Protein AF-A0A336NA82-F1 (afdb_monomer_lite)

Structure (mmCIF, N/CA/C/O backbone):
data_AF-A0A336NA82-F1
#
_entry.id   AF-A0A336NA82-F1
#
loop_
_atom_site.group_PDB
_atom_site.id
_atom_site.type_symbol
_atom_site.label_atom_id
_atom_site.label_alt_id
_atom_site.label_comp_id
_atom_site.label_asym_id
_atom_site.label_entity_id
_atom_site.label_seq_id
_atom_site.pdbx_PDB_ins_code
_atom_site.Cartn_x
_atom_site.Cartn_y
_atom_site.Cartn_z
_atom_site.occupancy
_atom_site.B_iso_or_equiv
_atom_site.auth_seq_id
_atom_site.auth_comp_id
_atom_site.auth_asym_id
_atom_site.auth_atom_id
_atom_site.pdbx_PDB_model_num
ATOM 1 N N . MET A 1 1 ? -11.420 -7.296 -3.184 1.00 82.50 1 MET A N 1
ATOM 2 C CA . MET A 1 1 ? -12.778 -6.732 -3.085 1.00 82.50 1 MET A CA 1
ATOM 3 C C . MET A 1 1 ? -12.845 -5.513 -3.981 1.00 82.50 1 MET A C 1
ATOM 5 O O . MET A 1 1 ? -12.009 -4.630 -3.835 1.00 82.50 1 MET A O 1
ATOM 9 N N . VAL A 1 2 ? -13.808 -5.489 -4.899 1.00 85.75 2 VAL A N 1
ATOM 10 C CA . VAL A 1 2 ? -14.097 -4.330 -5.752 1.00 85.75 2 VAL A CA 1
ATOM 11 C C . VAL A 1 2 ? -15.494 -3.843 -5.388 1.00 85.75 2 VAL A C 1
ATOM 13 O O . VAL A 1 2 ? -16.420 -4.653 -5.337 1.00 85.75 2 VAL A O 1
ATOM 16 N N . ARG A 1 3 ? -15.638 -2.558 -5.065 1.00 83.25 3 ARG A N 1
ATOM 17 C CA . ARG A 1 3 ? -16.919 -1.939 -4.701 1.00 83.25 3 ARG A CA 1
ATOM 18 C C . ARG A 1 3 ? -16.971 -0.521 -5.236 1.00 83.25 3 ARG A C 1
ATOM 20 O O . ARG A 1 3 ? -16.084 0.257 -4.930 1.00 83.25 3 ARG A O 1
ATOM 27 N N . ASP A 1 4 ? -18.022 -0.174 -5.965 1.00 76.12 4 ASP A N 1
ATOM 28 C CA . ASP A 1 4 ? -18.189 1.194 -6.468 1.00 76.12 4 ASP A CA 1
ATOM 29 C C . ASP A 1 4 ? -18.331 2.207 -5.317 1.00 76.12 4 ASP A C 1
ATOM 31 O O . ASP A 1 4 ? -17.751 3.288 -5.346 1.00 76.12 4 ASP A O 1
ATOM 35 N N . GLU A 1 5 ? -18.989 1.788 -4.228 1.00 85.88 5 GLU A N 1
ATOM 36 C CA . GLU A 1 5 ? -19.152 2.586 -3.018 1.00 85.88 5 GLU A CA 1
ATOM 37 C C . GLU A 1 5 ? -18.631 1.860 -1.760 1.00 85.88 5 GLU A C 1
ATOM 39 O O . GLU A 1 5 ? -19.192 0.858 -1.296 1.00 85.88 5 GLU A O 1
ATOM 44 N N . LEU A 1 6 ? -17.552 2.396 -1.179 1.00 90.50 6 LEU A N 1
ATOM 45 C CA . LEU A 1 6 ? -16.927 1.916 0.060 1.00 90.50 6 LEU A CA 1
ATOM 46 C C . LEU A 1 6 ? -17.549 2.501 1.335 1.00 90.50 6 LEU A C 1
ATOM 48 O O . LEU A 1 6 ? -17.255 2.006 2.422 1.00 90.50 6 LEU A O 1
ATOM 52 N N . SER A 1 7 ? -18.418 3.510 1.233 1.00 86.06 7 SER A N 1
ATOM 53 C CA . SER A 1 7 ? -19.026 4.179 2.396 1.00 86.06 7 SER A CA 1
ATOM 54 C C . SER A 1 7 ? -19.762 3.185 3.307 1.00 86.06 7 SER A C 1
ATOM 56 O O . SER A 1 7 ? -19.484 3.118 4.502 1.00 86.06 7 SER A O 1
ATOM 58 N N . GLY A 1 8 ? -20.623 2.336 2.735 1.00 86.25 8 GLY A N 1
ATOM 59 C CA . GLY A 1 8 ? -21.357 1.310 3.477 1.00 86.25 8 GLY A CA 1
ATOM 60 C C . GLY A 1 8 ? -20.459 0.204 4.035 1.00 86.25 8 GLY A C 1
ATOM 61 O O . GLY A 1 8 ? -20.746 -0.352 5.092 1.00 86.25 8 GLY A O 1
ATOM 62 N N . PHE A 1 9 ? -19.347 -0.096 3.358 1.00 89.69 9 PHE A N 1
ATOM 63 C CA . PHE A 1 9 ? -18.353 -1.039 3.868 1.00 89.69 9 PHE A CA 1
ATOM 64 C C . PHE A 1 9 ? -17.680 -0.496 5.134 1.00 89.69 9 PHE A C 1
ATOM 66 O O . PHE A 1 9 ? -17.673 -1.181 6.155 1.00 89.69 9 PHE A O 1
ATOM 73 N N . LEU A 1 10 ? -17.184 0.745 5.092 1.00 88.94 10 LEU A N 1
ATOM 74 C CA . LEU A 1 10 ? -16.573 1.388 6.255 1.00 88.94 10 LEU A CA 1
ATOM 75 C C . LEU A 1 10 ? -17.585 1.552 7.391 1.00 88.94 10 LEU A C 1
ATOM 77 O O . LEU A 1 10 ? -17.288 1.163 8.512 1.00 88.94 10 LEU A O 1
ATOM 81 N N . ALA A 1 11 ? -18.800 2.024 7.095 1.00 85.25 11 ALA A N 1
ATOM 82 C CA . ALA A 1 11 ? -19.852 2.197 8.095 1.00 85.25 11 ALA A CA 1
ATOM 83 C C . ALA A 1 11 ? -20.218 0.886 8.811 1.00 85.25 11 ALA A C 1
ATOM 85 O O . ALA A 1 11 ? -20.447 0.889 10.018 1.00 85.25 11 ALA A O 1
ATOM 86 N N . ASN A 1 12 ? -20.232 -0.251 8.104 1.00 88.12 12 ASN A N 1
ATOM 87 C CA . ASN A 1 12 ? -20.462 -1.546 8.745 1.00 88.12 12 ASN A CA 1
ATOM 88 C C . ASN A 1 12 ? -19.342 -1.909 9.727 1.00 88.12 12 ASN A C 1
ATOM 90 O O . ASN A 1 12 ? -19.642 -2.375 10.823 1.00 88.12 12 ASN A O 1
ATOM 94 N N . LEU A 1 13 ? -18.079 -1.636 9.386 1.00 89.31 13 LEU A N 1
ATOM 95 C CA . LEU A 1 13 ? -16.935 -1.888 10.271 1.00 89.31 13 LEU A CA 1
ATOM 96 C C . LEU A 1 13 ? -16.899 -0.991 11.518 1.00 89.31 13 LEU A C 1
ATOM 98 O O . LEU A 1 13 ? -16.102 -1.250 12.419 1.00 89.31 13 LEU A O 1
ATOM 102 N N . GLU A 1 14 ? -17.728 0.051 11.589 1.00 83.44 14 GLU A N 1
ATOM 103 C CA . GLU A 1 14 ? -17.877 0.891 12.785 1.00 83.44 14 GLU A CA 1
ATOM 104 C C . GLU A 1 14 ? -18.861 0.291 13.805 1.00 83.44 14 GLU A C 1
ATOM 106 O O . GLU A 1 14 ? -18.863 0.694 14.970 1.00 83.44 14 GLU A O 1
ATOM 111 N N . ARG A 1 15 ? -19.703 -0.674 13.405 1.00 85.50 15 ARG A N 1
ATOM 112 C CA . ARG A 1 15 ? -20.707 -1.266 14.303 1.00 85.50 15 ARG A CA 1
ATOM 113 C C . ARG A 1 15 ? -20.059 -2.292 15.247 1.00 85.50 15 ARG A C 1
ATOM 115 O O . ARG A 1 15 ? -19.045 -2.920 14.929 1.00 85.50 15 ARG A O 1
ATOM 122 N N . ARG A 1 16 ? -20.642 -2.477 16.436 1.00 84.56 16 ARG A N 1
ATOM 123 C CA . ARG A 1 16 ? -20.072 -3.321 17.511 1.00 84.56 16 ARG A CA 1
ATOM 124 C C . ARG A 1 16 ? -20.052 -4.808 17.154 1.00 84.56 16 ARG A C 1
ATOM 126 O O . ARG A 1 16 ? -19.152 -5.532 17.559 1.00 84.56 16 ARG A O 1
ATOM 133 N N . GLU A 1 17 ? -21.014 -5.259 16.370 1.00 88.56 17 GLU A N 1
ATOM 134 C CA . GLU A 1 17 ? -21.135 -6.635 15.895 1.00 88.56 17 GLU A CA 1
ATOM 135 C C . GLU A 1 17 ? -20.079 -7.017 14.841 1.00 88.56 17 GLU A C 1
ATOM 137 O O . GLU A 1 17 ? -19.814 -8.200 14.658 1.00 88.56 17 GLU A O 1
ATOM 142 N N . TYR A 1 18 ? -19.428 -6.041 14.193 1.00 88.69 18 TYR A N 1
ATOM 143 C CA . TYR A 1 18 ? -18.408 -6.272 13.159 1.00 88.69 18 TYR A CA 1
ATOM 144 C C . TYR A 1 18 ? -16.970 -6.043 13.660 1.00 88.69 18 TYR A C 1
ATOM 146 O O . TYR A 1 18 ? -16.042 -5.929 12.860 1.00 88.69 18 TYR A O 1
ATOM 154 N N . GLN A 1 19 ? -16.739 -6.001 14.978 1.00 86.69 19 GLN A N 1
ATOM 155 C CA . GLN A 1 19 ? -15.393 -5.797 15.541 1.00 86.69 19 GLN A CA 1
ATOM 156 C C . GLN A 1 19 ? -14.422 -6.939 15.194 1.00 86.69 19 GLN A C 1
ATOM 158 O O . GLN A 1 19 ? -13.236 -6.699 14.954 1.00 86.69 19 GLN A O 1
ATOM 163 N N . THR A 1 20 ? -14.920 -8.175 15.082 1.00 87.62 20 THR A N 1
ATOM 164 C CA . THR A 1 20 ? -14.129 -9.322 14.605 1.00 87.62 20 THR A CA 1
ATOM 165 C C . THR A 1 20 ? -13.664 -9.107 13.165 1.00 87.62 20 THR A C 1
ATOM 167 O O . THR A 1 20 ? -12.476 -9.251 12.868 1.00 87.62 20 THR A O 1
ATOM 170 N N . ASP A 1 21 ? -14.574 -8.676 12.289 1.00 89.75 21 ASP A N 1
ATOM 171 C CA . ASP A 1 21 ? -14.263 -8.380 10.891 1.00 89.75 21 ASP A CA 1
ATOM 172 C C . ASP A 1 21 ? -13.273 -7.212 10.799 1.00 89.75 21 ASP A C 1
ATOM 174 O O . ASP A 1 21 ? -12.267 -7.296 10.097 1.00 89.75 21 ASP A O 1
ATOM 178 N N . ARG A 1 22 ? -13.468 -6.152 11.589 1.00 90.00 22 ARG A N 1
ATOM 179 C CA . ARG A 1 22 ? -12.531 -5.025 11.689 1.00 90.00 22 ARG A CA 1
ATOM 180 C C . ARG A 1 22 ? -11.114 -5.478 12.061 1.00 90.00 22 ARG A C 1
ATOM 182 O O . ARG A 1 22 ? -10.149 -5.089 11.399 1.00 90.00 22 ARG A O 1
ATOM 189 N N . SER A 1 23 ? -10.984 -6.359 13.054 1.00 89.38 23 SER A N 1
ATOM 190 C CA . SER A 1 23 ? -9.706 -6.969 13.449 1.00 89.38 23 SER A CA 1
ATOM 191 C C . SER A 1 23 ? -9.050 -7.767 12.310 1.00 89.38 23 SER A C 1
ATOM 193 O O . SER A 1 23 ? -7.828 -7.696 12.114 1.00 89.38 23 SER A O 1
ATOM 195 N N . PHE A 1 24 ? -9.850 -8.465 11.493 1.00 91.50 24 PHE A N 1
ATOM 196 C CA . PHE A 1 24 ? -9.360 -9.133 10.285 1.00 91.50 24 PHE A CA 1
ATOM 197 C C . PHE A 1 24 ? -8.744 -8.134 9.298 1.00 91.50 24 PHE A C 1
ATOM 199 O O . PHE A 1 24 ? -7.599 -8.323 8.882 1.00 91.50 24 PHE A O 1
ATOM 206 N N . TYR A 1 25 ? -9.437 -7.036 8.977 1.00 91.75 25 TYR A N 1
ATOM 207 C CA . TYR A 1 25 ? -8.926 -6.009 8.057 1.00 91.75 25 TYR A CA 1
ATOM 208 C C . TYR A 1 25 ? -7.634 -5.348 8.569 1.00 91.75 25 TYR A C 1
ATOM 210 O O . TYR A 1 25 ? -6.680 -5.165 7.805 1.00 91.75 25 TYR A O 1
ATOM 218 N N . LEU A 1 26 ? -7.547 -5.059 9.873 1.00 89.75 26 LEU A N 1
ATOM 219 C CA . LEU A 1 26 ? -6.323 -4.540 10.498 1.00 89.75 26 LEU A CA 1
ATOM 220 C C . LEU A 1 26 ? -5.147 -5.518 10.388 1.00 89.75 26 LEU A C 1
ATOM 222 O O . LEU A 1 26 ? -4.004 -5.093 10.173 1.00 89.75 26 LEU A O 1
ATOM 226 N N . THR A 1 27 ? -5.420 -6.816 10.546 1.00 89.94 27 THR A N 1
ATOM 227 C CA . THR A 1 27 ? -4.422 -7.885 10.428 1.00 89.94 27 THR A CA 1
ATOM 228 C C . THR A 1 27 ? -3.961 -8.044 8.983 1.00 89.94 27 THR A C 1
ATOM 230 O O . THR A 1 27 ? -2.752 -8.097 8.732 1.00 89.94 27 THR A O 1
ATOM 233 N N . ALA A 1 28 ? -4.904 -8.031 8.039 1.00 91.44 28 ALA A N 1
ATOM 234 C CA . ALA A 1 28 ? -4.654 -8.263 6.623 1.00 91.44 28 ALA A CA 1
ATOM 235 C C . ALA A 1 28 ? -3.739 -7.206 5.981 1.00 91.44 28 ALA A C 1
ATOM 237 O O . ALA A 1 28 ? -2.961 -7.529 5.087 1.00 91.44 28 ALA A O 1
ATOM 238 N N . PHE A 1 29 ? -3.738 -5.965 6.483 1.00 87.88 29 PHE A N 1
ATOM 239 C CA . PHE A 1 29 ? -2.806 -4.921 6.029 1.00 87.88 29 PHE A CA 1
ATOM 240 C C . PHE A 1 29 ? -1.322 -5.316 6.181 1.00 87.88 29 PHE A C 1
ATOM 242 O O . PHE A 1 29 ? -0.450 -4.897 5.411 1.00 87.88 29 PHE A O 1
ATOM 249 N N . ASN A 1 30 ? -0.993 -6.135 7.186 1.00 82.06 30 ASN A N 1
ATOM 250 C CA . ASN A 1 30 ? 0.389 -6.560 7.392 1.00 82.06 30 ASN A CA 1
ATOM 251 C C . ASN A 1 30 ? 0.839 -7.584 6.345 1.00 82.06 30 ASN A C 1
ATOM 253 O O . ASN A 1 30 ? 2.020 -7.595 5.998 1.00 82.06 30 ASN A O 1
ATOM 257 N N . GLY A 1 31 ? -0.084 -8.404 5.838 1.00 80.88 31 GLY A N 1
ATOM 258 C CA . GLY A 1 31 ? 0.155 -9.371 4.767 1.00 80.88 31 GLY A CA 1
ATOM 259 C C . GLY A 1 31 ? 0.977 -10.608 5.141 1.00 80.88 31 GLY A C 1
ATOM 260 O O . GLY A 1 31 ? 1.226 -11.447 4.285 1.00 80.88 31 GLY A O 1
ATOM 261 N N . LYS A 1 32 ? 1.421 -10.723 6.400 1.00 78.88 32 LYS A N 1
ATOM 262 C CA . LYS A 1 32 ? 2.284 -11.816 6.898 1.00 78.88 32 LYS A CA 1
ATOM 263 C C . LYS A 1 32 ? 1.729 -12.528 8.131 1.00 78.88 32 LYS A C 1
ATOM 265 O O . LYS A 1 32 ? 2.356 -13.441 8.653 1.00 78.88 32 LYS A O 1
ATOM 270 N N . LYS A 1 33 ? 0.617 -12.032 8.675 1.00 83.06 33 LYS A N 1
ATOM 271 C CA . LYS A 1 33 ? 0.019 -12.585 9.888 1.00 83.06 33 LYS A CA 1
ATOM 272 C C . LYS A 1 33 ? -1.035 -13.602 9.493 1.00 83.06 33 LYS A C 1
ATOM 274 O O . LYS A 1 33 ? -1.817 -13.354 8.570 1.00 83.06 33 LYS A O 1
ATOM 279 N N . SER A 1 34 ? -1.054 -14.708 10.219 1.00 86.31 34 SER A N 1
ATOM 280 C CA . SER A 1 34 ? -2.164 -15.634 10.151 1.00 86.31 34 SER A CA 1
ATOM 281 C C . SER A 1 34 ? -3.405 -15.023 10.795 1.00 86.31 34 SER A C 1
ATOM 283 O O . SER A 1 34 ? -3.324 -14.096 11.606 1.00 86.31 34 SER A O 1
ATOM 285 N N . TYR A 1 35 ? -4.565 -15.532 10.404 1.00 87.88 35 TYR A N 1
ATOM 286 C CA . TYR A 1 35 ? -5.835 -15.171 11.005 1.00 87.88 35 TYR A CA 1
ATOM 287 C C . TYR A 1 35 ? -6.713 -16.413 11.112 1.00 87.88 35 TYR A C 1
ATOM 289 O O . TYR A 1 35 ? -6.854 -17.163 10.144 1.00 87.88 35 TYR A O 1
ATOM 297 N N . THR A 1 36 ? -7.307 -16.615 12.282 1.00 87.12 36 THR A N 1
ATOM 298 C CA . THR A 1 36 ? -8.199 -17.742 12.553 1.00 87.12 36 THR A CA 1
ATOM 299 C C . THR A 1 36 ? -9.605 -17.209 12.759 1.00 87.12 36 THR A C 1
ATOM 301 O O . THR A 1 36 ? -9.825 -16.360 13.619 1.00 87.12 36 THR A O 1
ATOM 304 N N . TYR A 1 37 ? -10.549 -17.700 11.965 1.00 84.12 37 TYR A N 1
ATOM 305 C CA . TYR A 1 37 ? -11.959 -17.354 12.073 1.00 84.12 37 TYR A CA 1
ATOM 306 C C . TYR A 1 37 ? -12.710 -18.567 12.611 1.00 84.12 37 TYR A C 1
ATOM 308 O O . TYR A 1 37 ? -12.818 -19.574 11.911 1.00 84.12 37 TYR A O 1
ATOM 316 N N . ASP A 1 38 ? -13.232 -18.483 13.831 1.00 80.12 38 ASP A N 1
ATOM 317 C CA . ASP A 1 38 ? -14.036 -19.558 14.405 1.00 80.12 38 ASP A CA 1
ATOM 318 C C . ASP A 1 38 ? -15.528 -19.286 14.188 1.00 80.12 38 ASP A C 1
ATOM 320 O O . ASP A 1 38 ? -16.022 -18.196 14.486 1.00 80.12 38 ASP A O 1
ATOM 324 N N . ARG A 1 39 ? -16.244 -20.246 13.594 1.00 77.38 39 ARG A N 1
ATOM 325 C CA . ARG A 1 39 ? -17.671 -20.110 13.270 1.00 77.38 39 ARG A CA 1
ATOM 326 C C . ARG A 1 39 ? -18.473 -21.145 14.030 1.00 77.38 39 ARG A C 1
ATOM 328 O O . ARG A 1 39 ? -18.332 -22.343 13.781 1.00 77.38 39 ARG A O 1
ATOM 335 N N . ILE A 1 40 ? -19.411 -20.673 14.850 1.00 71.94 40 ILE A N 1
ATOM 336 C CA . ILE A 1 40 ? -20.406 -21.528 15.505 1.00 71.94 40 ILE A CA 1
ATOM 337 C C . ILE A 1 40 ? -21.105 -22.380 14.428 1.00 71.94 40 ILE A C 1
ATOM 339 O O . ILE A 1 40 ? -21.719 -21.853 13.500 1.00 71.94 40 ILE A O 1
ATOM 343 N N . GLY A 1 41 ? -20.945 -23.703 14.514 1.00 75.31 41 GLY A N 1
ATOM 344 C CA . GLY A 1 41 ? -21.565 -24.682 13.613 1.00 75.31 41 GLY A CA 1
ATOM 345 C C . GLY A 1 41 ? -20.926 -24.857 12.226 1.00 75.31 41 GLY A C 1
ATOM 346 O O . GLY A 1 41 ? -21.369 -25.727 11.483 1.00 75.31 41 GLY A O 1
ATOM 347 N N . ARG A 1 42 ? -19.899 -24.077 11.848 1.00 75.31 42 ARG A N 1
ATOM 348 C CA . ARG A 1 42 ? -19.197 -24.217 10.546 1.00 75.31 42 ARG A CA 1
ATOM 349 C C . ARG A 1 42 ? -17.699 -24.507 10.673 1.00 75.31 42 ARG A C 1
ATOM 351 O O . ARG A 1 42 ? -17.015 -24.601 9.656 1.00 75.31 42 ARG A O 1
ATOM 358 N N . GLY A 1 43 ? -17.214 -24.668 11.902 1.00 84.19 43 GLY A N 1
ATOM 359 C CA . GLY A 1 43 ? -15.823 -24.978 12.20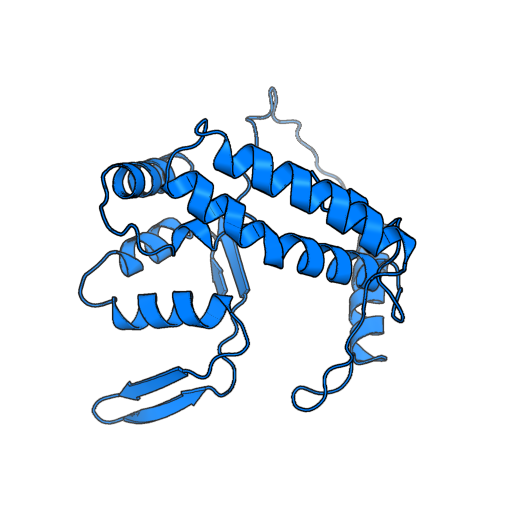4 1.00 84.19 43 GLY A CA 1
ATOM 360 C C . GLY A 1 43 ? -14.892 -23.773 12.078 1.00 84.19 43 GLY A C 1
ATOM 361 O O . GLY A 1 43 ? -15.317 -22.628 11.898 1.00 84.19 43 GLY A O 1
ATOM 362 N N . THR A 1 44 ? -13.599 -24.060 12.177 1.00 85.81 44 THR A N 1
ATOM 363 C CA . THR A 1 44 ? -12.536 -23.059 12.233 1.00 85.81 44 THR A CA 1
ATOM 364 C C . THR A 1 44 ? -11.854 -22.911 10.872 1.00 85.81 44 THR A C 1
ATOM 366 O O . THR A 1 44 ? -11.385 -23.885 10.287 1.00 85.81 44 THR A O 1
ATOM 369 N N . ILE A 1 45 ? -11.764 -21.680 10.364 1.00 87.44 45 ILE A N 1
ATOM 370 C CA . ILE A 1 45 ? -11.033 -21.343 9.137 1.00 87.44 45 ILE A CA 1
ATOM 371 C C . ILE A 1 45 ? -9.679 -20.759 9.529 1.00 87.44 45 ILE A C 1
ATOM 373 O O . ILE A 1 45 ? -9.616 -19.714 10.176 1.00 87.44 45 ILE A O 1
ATOM 377 N N . PHE A 1 46 ? -8.596 -21.404 9.099 1.00 88.75 46 PHE A N 1
ATOM 378 C CA . PHE A 1 46 ? -7.237 -20.901 9.279 1.00 88.75 46 PHE A CA 1
ATOM 379 C C . PHE A 1 46 ? -6.709 -20.280 7.985 1.00 88.75 46 PHE A C 1
ATOM 381 O O . PHE A 1 46 ? -6.642 -20.937 6.947 1.00 88.75 46 PHE A O 1
ATOM 388 N N . ILE A 1 47 ? -6.305 -19.014 8.058 1.00 87.94 47 ILE A N 1
ATOM 389 C CA . ILE A 1 47 ? -5.684 -18.276 6.961 1.00 87.94 47 ILE A CA 1
ATOM 390 C C . ILE A 1 47 ? -4.208 -18.083 7.323 1.00 87.94 47 ILE A C 1
ATOM 392 O O . ILE A 1 47 ? -3.923 -17.300 8.228 1.00 87.94 47 ILE A O 1
ATOM 396 N N . PRO A 1 48 ? -3.254 -18.743 6.640 1.00 84.88 48 PRO A N 1
ATOM 397 C CA . PRO A 1 48 ? -1.834 -18.636 6.983 1.00 84.88 48 PRO A CA 1
ATOM 398 C C . PRO A 1 48 ? -1.263 -17.226 6.790 1.00 84.88 48 PRO A C 1
ATOM 400 O O . PRO A 1 48 ? -0.468 -16.769 7.602 1.00 84.88 48 PRO A O 1
ATOM 403 N N . ASN A 1 49 ? -1.694 -16.530 5.731 1.00 86.19 49 ASN A N 1
ATOM 404 C CA . ASN A 1 49 ? -1.272 -15.168 5.404 1.00 86.19 49 ASN A CA 1
ATOM 405 C C . ASN A 1 49 ? -2.491 -14.342 4.986 1.00 86.19 49 ASN A C 1
ATOM 407 O O . ASN A 1 49 ? -2.932 -14.406 3.837 1.00 86.19 49 ASN A O 1
ATOM 411 N N . ALA A 1 50 ? -3.054 -13.572 5.917 1.00 88.00 50 ALA A N 1
ATOM 412 C CA . ALA A 1 50 ? -4.171 -12.690 5.611 1.00 88.00 50 ALA A CA 1
ATOM 413 C C . ALA A 1 50 ? -3.683 -11.536 4.723 1.00 88.00 50 ALA A C 1
ATOM 415 O O . ALA A 1 50 ? -2.907 -10.688 5.163 1.00 88.00 50 ALA A O 1
ATOM 416 N N . THR A 1 51 ? -4.131 -11.518 3.470 1.00 87.50 51 THR A N 1
ATOM 417 C CA . THR A 1 51 ? -3.865 -10.458 2.491 1.00 87.50 51 THR A CA 1
ATOM 418 C C . THR A 1 51 ? -5.161 -10.116 1.775 1.00 87.50 51 THR A C 1
ATOM 420 O O . THR A 1 51 ? -5.961 -10.994 1.457 1.00 87.50 51 THR A O 1
ATOM 423 N N . ILE A 1 52 ? -5.387 -8.827 1.541 1.00 90.31 52 ILE A N 1
ATOM 424 C CA . ILE A 1 52 ? -6.564 -8.338 0.827 1.00 90.31 52 ILE A CA 1
ATOM 425 C C . ILE A 1 52 ? -6.166 -7.179 -0.080 1.00 90.31 52 ILE A C 1
ATOM 427 O O . ILE A 1 52 ? -5.305 -6.374 0.266 1.00 90.31 52 ILE A O 1
ATOM 431 N N . SER A 1 53 ? -6.841 -7.078 -1.219 1.00 89.38 53 SER A N 1
ATOM 432 C CA . SER A 1 53 ? -6.847 -5.878 -2.054 1.00 89.38 53 SER A CA 1
ATOM 433 C C . SER A 1 53 ? -8.252 -5.281 -2.033 1.00 89.38 53 SER A C 1
ATOM 435 O O . SER A 1 53 ? -9.236 -6.019 -2.178 1.00 89.38 53 SER A O 1
ATOM 437 N N . ILE A 1 54 ? -8.355 -3.972 -1.805 1.00 90.62 54 ILE A N 1
ATOM 438 C CA . ILE A 1 54 ? -9.612 -3.217 -1.790 1.00 90.62 54 ILE A CA 1
ATOM 439 C C . ILE A 1 54 ? -9.491 -2.103 -2.823 1.00 90.62 54 ILE A C 1
ATOM 441 O O . ILE A 1 54 ? -8.567 -1.298 -2.750 1.00 90.62 54 ILE A O 1
ATOM 445 N N . ILE A 1 55 ? -10.431 -2.061 -3.763 1.00 91.69 55 ILE A N 1
ATOM 446 C CA . ILE A 1 55 ? -10.538 -1.002 -4.766 1.00 91.69 55 ILE A CA 1
ATOM 447 C C . ILE A 1 55 ? -11.981 -0.513 -4.759 1.00 91.69 55 ILE A C 1
ATOM 449 O O . ILE A 1 55 ? -12.912 -1.325 -4.804 1.00 91.69 55 ILE A O 1
ATOM 453 N N . GLY A 1 56 ? -12.166 0.801 -4.690 1.00 91.19 56 GLY A N 1
ATOM 454 C CA . GLY A 1 56 ? -13.494 1.383 -4.726 1.00 91.19 56 GLY A CA 1
ATOM 455 C C . GLY A 1 56 ? -13.533 2.890 -4.567 1.00 91.19 56 GLY A C 1
ATOM 456 O O . GLY A 1 56 ? -12.558 3.497 -4.126 1.00 91.19 56 GLY A O 1
ATOM 457 N N . GLY A 1 57 ? -14.672 3.475 -4.929 1.00 90.81 57 GLY A N 1
ATOM 458 C CA . GLY A 1 57 ? -14.954 4.889 -4.742 1.00 90.81 57 GLY A CA 1
ATOM 459 C C . GLY A 1 57 ? -15.551 5.174 -3.366 1.00 90.81 57 GLY A C 1
ATOM 460 O O . GLY A 1 57 ? -16.178 4.323 -2.729 1.00 90.81 57 GLY A O 1
ATOM 461 N N . ILE A 1 58 ? -15.367 6.400 -2.891 1.00 90.06 58 ILE A N 1
ATOM 462 C CA . ILE A 1 58 ? -16.097 6.931 -1.744 1.00 90.06 58 ILE A CA 1
ATOM 463 C C . ILE A 1 58 ? -16.404 8.398 -1.999 1.00 90.06 58 ILE A C 1
ATOM 465 O O . ILE A 1 58 ? -15.550 9.156 -2.450 1.00 90.06 58 ILE A O 1
ATOM 469 N N . GLN A 1 59 ? -17.642 8.799 -1.730 1.00 87.44 59 GLN A N 1
ATOM 470 C CA . GLN A 1 59 ? -18.024 10.197 -1.849 1.00 87.44 59 GLN A CA 1
ATOM 471 C C . GLN A 1 59 ? -17.372 11.015 -0.720 1.00 87.44 59 GLN A C 1
ATOM 473 O O . GLN A 1 59 ? -17.449 10.594 0.441 1.00 87.44 59 GLN A O 1
ATOM 478 N N . PRO A 1 60 ? -16.820 12.205 -1.020 1.00 86.88 60 PRO A N 1
ATOM 479 C CA . PRO A 1 60 ? -16.379 13.196 -0.037 1.00 86.88 60 PRO A CA 1
ATOM 480 C C . PRO A 1 60 ? -17.285 13.332 1.193 1.00 86.88 60 PRO A C 1
ATOM 482 O O . PRO A 1 60 ? -16.851 13.151 2.330 1.00 86.88 60 PRO A O 1
ATOM 485 N N . SER A 1 61 ? -18.580 13.553 0.962 1.00 87.31 61 SER A N 1
ATOM 486 C CA . SER A 1 61 ? -19.592 13.739 2.009 1.00 87.31 61 SER A CA 1
ATOM 487 C C . SER A 1 61 ? -19.754 12.535 2.943 1.00 87.31 61 SER A C 1
ATOM 489 O O . SER A 1 61 ? -20.248 12.686 4.058 1.00 87.31 61 SER A O 1
ATOM 491 N N . ARG A 1 62 ? -19.343 11.336 2.514 1.00 87.88 62 ARG A N 1
ATOM 492 C CA . ARG A 1 62 ? -19.454 10.095 3.292 1.00 87.88 62 ARG A CA 1
ATOM 493 C C . ARG A 1 62 ? -18.205 9.779 4.102 1.00 87.88 62 ARG A C 1
ATOM 495 O O . ARG A 1 62 ? -18.327 9.137 5.140 1.00 87.88 62 ARG A O 1
ATOM 502 N N . ILE A 1 63 ? -17.027 10.215 3.656 1.00 87.75 63 ILE A N 1
ATOM 503 C CA . ILE A 1 63 ? -15.776 9.968 4.383 1.00 87.75 63 ILE A CA 1
ATOM 504 C C . ILE A 1 63 ? -15.466 11.054 5.419 1.00 87.75 63 ILE A C 1
ATOM 506 O O . ILE A 1 63 ? -14.887 10.743 6.458 1.00 87.75 63 ILE A O 1
ATOM 510 N N . ILE A 1 64 ? -15.901 12.300 5.186 1.00 88.81 64 ILE A N 1
ATOM 511 C CA . ILE A 1 64 ? -15.680 13.424 6.113 1.00 88.81 64 ILE A CA 1
ATOM 512 C C . ILE A 1 64 ? -16.145 13.098 7.547 1.00 88.81 64 ILE A C 1
ATOM 514 O O . ILE A 1 64 ? -15.331 13.255 8.460 1.00 88.81 64 ILE A O 1
ATOM 518 N N . PRO A 1 65 ? -17.369 12.578 7.788 1.00 88.50 65 PRO A N 1
ATOM 519 C CA . PRO A 1 65 ? -17.813 12.258 9.147 1.00 88.50 65 PRO A CA 1
ATOM 520 C C . PRO A 1 65 ? -16.957 11.182 9.832 1.00 88.50 65 PRO A C 1
ATOM 522 O O . PRO A 1 65 ? -16.737 11.247 11.038 1.00 88.50 65 PRO A O 1
ATOM 525 N N . ILE A 1 66 ? -16.435 10.214 9.070 1.00 86.06 66 ILE A N 1
ATOM 526 C CA . ILE A 1 66 ? -15.557 9.148 9.583 1.00 86.06 66 ILE A CA 1
ATOM 527 C C . ILE A 1 66 ? -14.217 9.751 10.027 1.00 86.06 66 ILE A C 1
ATOM 529 O O . ILE A 1 66 ? -13.732 9.460 11.118 1.00 86.06 66 ILE A O 1
ATOM 533 N N . ILE A 1 67 ? -13.634 10.638 9.213 1.00 86.06 67 ILE A N 1
ATOM 534 C CA . ILE A 1 67 ? -12.387 11.347 9.546 1.00 86.06 67 ILE A CA 1
ATOM 535 C C . ILE A 1 67 ? -12.577 12.215 10.798 1.00 86.06 67 ILE A C 1
ATOM 537 O O . ILE A 1 67 ? -11.742 12.187 11.704 1.00 86.06 67 ILE A O 1
ATOM 541 N N . GLN A 1 68 ? -13.688 12.951 10.879 1.00 87.06 68 GLN A N 1
ATOM 542 C CA . GLN A 1 68 ? -14.027 13.770 12.046 1.00 87.06 68 GLN A CA 1
ATOM 543 C C . GLN A 1 68 ? -14.182 12.918 13.312 1.00 87.06 68 GLN A C 1
ATOM 545 O O . GLN A 1 68 ? -13.604 13.252 14.344 1.00 87.06 68 GLN A O 1
ATOM 550 N N . ALA A 1 69 ? -14.886 11.785 13.234 1.00 84.69 69 ALA A N 1
ATOM 551 C CA . ALA A 1 69 ? -15.045 10.865 14.361 1.00 84.69 69 ALA A CA 1
ATOM 552 C C . ALA A 1 69 ? -13.689 10.383 14.909 1.00 84.69 69 ALA A C 1
ATOM 554 O O . ALA A 1 69 ? -13.476 10.394 16.124 1.00 84.69 69 ALA A O 1
ATOM 555 N N . ILE A 1 70 ? -12.742 10.060 14.021 1.00 83.31 70 ILE A N 1
ATOM 556 C CA . ILE A 1 70 ? -11.377 9.661 14.392 1.00 83.31 70 ILE A CA 1
ATOM 557 C C . ILE A 1 70 ? -10.630 10.806 15.085 1.00 83.31 70 ILE A C 1
ATOM 559 O O . ILE A 1 70 ? -9.952 10.571 16.087 1.00 83.31 70 ILE A O 1
ATOM 563 N N . HIS A 1 71 ? -10.763 12.046 14.599 1.00 81.62 71 HIS A N 1
ATOM 564 C CA . HIS A 1 71 ? -10.169 13.215 15.260 1.00 81.62 71 HIS A CA 1
ATOM 565 C C . HIS A 1 71 ? -10.729 13.450 16.666 1.00 81.62 71 HIS A C 1
ATOM 567 O O . HIS A 1 71 ? -9.982 13.865 17.550 1.00 81.62 71 HIS A O 1
ATOM 573 N N . HIS A 1 72 ? -12.000 13.123 16.896 1.00 83.50 72 HIS A N 1
ATOM 574 C CA . HIS A 1 72 ? -12.634 13.174 18.215 1.00 83.50 72 HIS A CA 1
ATOM 575 C C . HIS A 1 72 ? -12.397 11.910 19.068 1.00 83.50 72 HIS A C 1
ATOM 577 O O . HIS A 1 72 ? -13.001 11.762 20.127 1.00 83.50 72 HIS A O 1
ATOM 583 N N . GLY A 1 73 ? -11.520 10.995 18.635 1.00 76.00 73 GLY A N 1
ATOM 584 C CA . GLY A 1 73 ? -11.128 9.802 19.395 1.00 76.00 73 GLY A CA 1
ATOM 585 C C . GLY A 1 73 ? -12.076 8.607 19.268 1.00 76.00 73 GLY A C 1
ATOM 586 O O . GLY A 1 73 ? -11.856 7.581 19.909 1.00 76.00 73 GLY A O 1
ATOM 587 N N . THR A 1 74 ? -13.102 8.692 18.423 1.00 76.44 74 THR A N 1
ATOM 588 C CA . THR A 1 74 ? -14.018 7.576 18.160 1.00 76.44 74 THR A CA 1
ATOM 589 C C . THR A 1 74 ? -13.421 6.657 17.098 1.00 76.44 74 THR A C 1
ATOM 591 O O . THR A 1 74 ? -12.995 7.125 16.046 1.00 76.44 74 THR A O 1
ATOM 594 N N . ASN A 1 75 ? -13.373 5.346 17.367 1.00 72.19 75 ASN A N 1
ATOM 595 C CA . ASN A 1 75 ? -12.875 4.326 16.431 1.00 72.19 75 ASN A CA 1
ATOM 596 C C . ASN A 1 75 ? -11.472 4.624 15.848 1.00 72.19 75 ASN A C 1
ATOM 598 O O . ASN A 1 75 ? -11.137 4.223 14.732 1.00 72.19 75 ASN A O 1
ATOM 602 N N . ASN A 1 76 ? -10.618 5.294 16.633 1.00 77.25 76 ASN A N 1
ATOM 603 C CA . ASN A 1 76 ? -9.228 5.607 16.292 1.00 77.25 76 ASN A CA 1
ATOM 604 C C . ASN A 1 76 ? -8.288 4.410 16.540 1.00 77.25 76 ASN A C 1
ATOM 606 O O . ASN A 1 76 ? -7.364 4.464 17.348 1.00 77.25 76 ASN A O 1
ATOM 610 N N . ASP A 1 77 ? -8.543 3.298 15.858 1.00 81.69 77 ASP A N 1
ATOM 611 C CA . ASP A 1 77 ? -7.772 2.052 15.973 1.00 81.69 77 ASP A CA 1
ATOM 612 C C . ASP A 1 77 ? -6.765 1.845 14.823 1.00 81.69 77 ASP A C 1
ATOM 614 O O . ASP A 1 77 ? -6.068 0.826 14.720 1.00 81.69 77 ASP A O 1
ATOM 618 N N . GLY A 1 78 ? -6.671 2.827 13.928 1.00 86.38 78 GLY A N 1
ATOM 619 C CA . GLY A 1 78 ? -5.754 2.792 12.804 1.00 86.38 78 GLY A CA 1
ATOM 620 C C . GLY A 1 78 ? -6.337 2.215 11.509 1.00 86.38 78 GLY A C 1
ATOM 621 O O . GLY A 1 78 ? -5.553 2.010 10.575 1.00 86.38 78 GLY A O 1
ATOM 622 N N . LEU A 1 79 ? -7.630 1.865 11.427 1.00 88.94 79 LEU A N 1
ATOM 623 C CA . LEU A 1 79 ? -8.197 1.279 10.203 1.00 88.94 79 LEU A CA 1
ATOM 624 C C . LEU A 1 79 ? -8.076 2.240 9.017 1.00 88.94 79 LEU A C 1
ATOM 626 O O . LEU A 1 79 ? -7.497 1.874 7.996 1.00 88.94 79 LEU A O 1
ATOM 630 N N . LEU A 1 80 ? -8.565 3.476 9.156 1.00 88.44 80 LEU A N 1
ATOM 631 C CA . LEU A 1 80 ? -8.519 4.460 8.072 1.00 88.44 80 LEU A CA 1
ATOM 632 C C . LEU A 1 80 ? -7.075 4.829 7.704 1.00 88.44 80 LEU A C 1
ATOM 634 O O . LEU A 1 80 ? -6.736 4.965 6.533 1.00 88.44 80 LEU A O 1
ATOM 638 N N . GLN A 1 81 ? -6.187 4.878 8.697 1.00 88.94 81 GLN A N 1
ATOM 639 C CA . GLN A 1 81 ? -4.755 5.113 8.524 1.00 88.94 81 GLN A CA 1
ATOM 640 C C . GLN A 1 81 ? -4.070 4.039 7.660 1.00 88.94 81 GLN A C 1
ATOM 642 O O . GLN A 1 81 ? -2.960 4.260 7.197 1.00 88.94 81 GLN A O 1
ATOM 647 N N . ARG A 1 82 ? -4.699 2.886 7.403 1.00 89.50 82 ARG A N 1
ATOM 648 C CA . ARG A 1 82 ? -4.181 1.841 6.501 1.00 89.50 82 ARG A CA 1
ATOM 649 C C . ARG A 1 82 ? -4.644 1.995 5.047 1.00 89.50 82 ARG A C 1
ATOM 651 O O . ARG A 1 82 ? -4.083 1.338 4.173 1.00 89.50 82 ARG A O 1
ATOM 658 N N . PHE A 1 83 ? -5.591 2.889 4.759 1.00 89.25 83 PHE A N 1
ATOM 659 C CA . PHE A 1 83 ? -5.975 3.270 3.394 1.00 89.25 83 PHE A CA 1
ATOM 660 C C . PHE A 1 83 ? -5.004 4.325 2.848 1.00 89.25 83 PHE A C 1
ATOM 662 O O . PHE A 1 83 ? -5.338 5.491 2.684 1.00 89.25 83 PHE A O 1
ATOM 669 N N . GLN A 1 84 ? -3.766 3.897 2.608 1.00 88.94 84 GLN A N 1
ATOM 670 C CA . GLN A 1 84 ? -2.636 4.760 2.239 1.00 88.94 84 GLN A CA 1
ATOM 671 C C . GLN A 1 84 ? -2.733 5.345 0.826 1.00 88.94 84 GLN A C 1
ATOM 673 O O . GLN A 1 84 ? -2.136 6.371 0.543 1.00 88.94 84 GLN A O 1
ATOM 678 N N . MET A 1 85 ? -3.499 4.692 -0.048 1.00 87.50 85 MET A N 1
ATOM 679 C CA . MET A 1 85 ? -3.702 5.095 -1.443 1.00 87.50 85 MET A CA 1
ATOM 680 C C . MET A 1 85 ? -5.026 5.849 -1.633 1.00 87.50 85 MET A C 1
ATOM 682 O O . MET A 1 85 ? -5.632 5.779 -2.701 1.00 87.50 85 MET A O 1
ATOM 686 N N . LEU A 1 86 ? -5.535 6.496 -0.580 1.00 87.88 86 LEU A N 1
ATOM 687 C CA . LEU A 1 86 ? -6.738 7.312 -0.687 1.00 87.88 86 LEU A CA 1
ATOM 688 C C . LEU A 1 86 ? -6.402 8.601 -1.438 1.00 87.88 86 LEU A C 1
ATOM 690 O O . LEU A 1 86 ? -5.566 9.379 -0.992 1.00 87.88 86 LEU A O 1
ATOM 694 N N . VAL A 1 87 ? -7.063 8.819 -2.571 1.00 85.50 87 VAL A N 1
ATOM 695 C CA . VAL A 1 87 ? -6.868 10.009 -3.401 1.00 85.50 87 VAL A CA 1
ATOM 696 C C . VAL A 1 87 ? -8.106 10.885 -3.297 1.00 85.50 87 VAL A C 1
ATOM 698 O O . VAL A 1 87 ? -9.224 10.406 -3.490 1.00 85.50 87 VAL A O 1
ATOM 701 N N . TRP A 1 88 ? -7.895 12.167 -3.009 1.00 84.31 88 T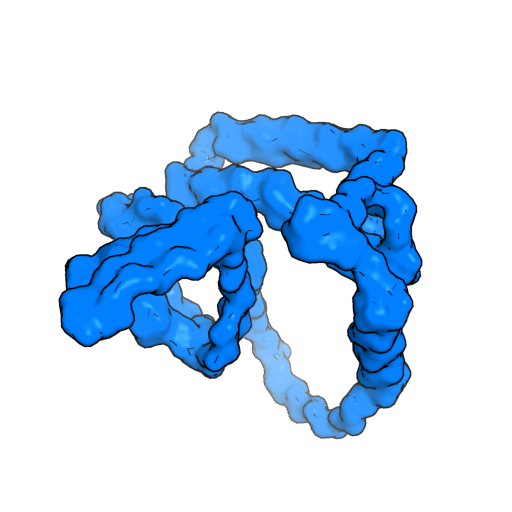RP A N 1
ATOM 702 C CA . TRP A 1 88 ? -8.923 13.195 -3.098 1.00 84.31 88 TRP A CA 1
ATOM 703 C C . TRP A 1 88 ? -8.708 13.985 -4.392 1.00 84.31 88 TRP A C 1
ATOM 705 O O . TRP A 1 88 ? -7.804 14.815 -4.440 1.00 84.31 88 TRP A O 1
ATOM 715 N N . PRO A 1 89 ? -9.449 13.690 -5.472 1.00 79.31 89 PRO A N 1
ATOM 716 C CA . PRO A 1 89 ? -9.281 14.424 -6.714 1.00 79.31 89 PRO A CA 1
ATOM 717 C C . PRO A 1 89 ? -9.851 15.836 -6.567 1.00 79.31 89 PRO A C 1
ATOM 719 O O . PRO A 1 89 ? -10.961 16.008 -6.062 1.00 79.31 89 PRO A O 1
ATOM 722 N N . ASP A 1 90 ? -9.120 16.832 -7.060 1.00 81.31 90 ASP A N 1
ATOM 723 C CA . ASP A 1 90 ? -9.654 18.183 -7.200 1.00 81.31 90 ASP A CA 1
ATOM 724 C C . ASP A 1 90 ? -10.819 18.206 -8.196 1.00 81.31 90 ASP A C 1
ATOM 726 O O . ASP A 1 90 ? -10.840 17.474 -9.198 1.00 81.31 90 ASP A O 1
ATOM 730 N N . GLU A 1 91 ? -11.794 19.080 -7.940 1.00 79.06 91 GLU A N 1
ATOM 731 C CA . GLU A 1 91 ? -12.856 19.334 -8.904 1.00 79.06 91 GLU A CA 1
ATOM 732 C C . GLU A 1 91 ? -12.255 19.929 -10.178 1.00 79.06 91 GLU A C 1
ATOM 734 O O . GLU A 1 91 ? -11.620 20.985 -10.178 1.00 79.06 91 GLU A O 1
ATOM 739 N N . ARG A 1 92 ? -12.463 19.244 -11.304 1.00 76.50 92 ARG A N 1
ATOM 740 C CA . ARG A 1 92 ? -12.043 19.772 -12.601 1.00 76.50 92 ARG A CA 1
ATOM 741 C C . ARG A 1 92 ? -12.897 20.991 -12.940 1.00 76.50 92 ARG A C 1
ATOM 743 O O . ARG A 1 92 ? -14.117 20.870 -13.053 1.00 76.50 92 ARG A O 1
ATOM 750 N N . GLN A 1 93 ? -12.248 22.133 -13.175 1.00 75.19 93 GLN A N 1
ATOM 751 C CA . GLN A 1 93 ? -12.878 23.358 -13.681 1.00 75.19 93 GLN A CA 1
ATOM 752 C C . GLN A 1 93 ? -13.286 23.181 -15.154 1.00 75.19 93 GLN A C 1
ATOM 754 O O . GLN A 1 93 ? -12.640 23.680 -16.069 1.00 75.19 93 GLN A O 1
ATOM 759 N N . GLY A 1 94 ? -14.335 22.393 -15.386 1.00 75.50 94 GLY A N 1
ATOM 760 C CA . GLY A 1 94 ? -14.851 22.071 -16.713 1.00 75.50 94 GLY A CA 1
ATOM 761 C C . GLY A 1 94 ? -14.861 20.570 -16.982 1.00 75.50 94 GLY A C 1
ATOM 762 O O . GLY A 1 94 ? -13.851 19.870 -16.878 1.00 75.50 94 GLY A O 1
ATOM 763 N N . ARG A 1 95 ? -16.033 20.057 -17.362 1.00 73.31 95 ARG A N 1
ATOM 764 C CA . ARG A 1 95 ? -16.195 18.672 -17.800 1.00 73.31 95 ARG A CA 1
ATOM 765 C C . ARG A 1 95 ? -16.038 18.639 -19.314 1.00 73.31 95 ARG A C 1
ATOM 767 O O . ARG A 1 95 ? -16.981 18.918 -20.045 1.00 73.31 95 ARG A O 1
ATOM 774 N N . LEU A 1 96 ? -14.831 18.341 -19.784 1.00 81.00 96 LEU A N 1
ATOM 775 C CA . LEU A 1 96 ? -14.608 18.103 -21.207 1.00 81.00 96 LEU A CA 1
ATOM 776 C C . LEU A 1 96 ? -15.301 16.794 -21.594 1.00 81.00 96 LEU A C 1
ATOM 778 O O . LEU A 1 96 ? -15.061 15.756 -20.971 1.00 81.00 96 LEU A O 1
ATOM 782 N N . TRP A 1 97 ? -16.159 16.842 -22.610 1.00 82.19 97 TRP A N 1
ATOM 783 C CA . TRP A 1 97 ? -16.690 15.634 -23.228 1.00 82.19 97 TRP A CA 1
ATOM 784 C C . TRP A 1 97 ? -15.564 14.980 -24.027 1.00 82.19 97 TRP A C 1
ATOM 786 O O . TRP A 1 97 ? -15.178 15.468 -25.086 1.00 82.19 97 TRP A O 1
ATOM 796 N N . VAL A 1 98 ? -14.985 13.911 -23.484 1.00 82.44 98 VAL A N 1
ATOM 797 C CA . VAL A 1 98 ? -13.900 13.170 -24.130 1.00 82.44 98 VAL A CA 1
ATOM 798 C C . VAL A 1 98 ? -14.430 11.799 -24.511 1.00 82.44 98 VAL A C 1
ATOM 800 O O . VAL A 1 98 ? -14.464 10.894 -23.681 1.00 82.44 98 VAL A O 1
ATOM 803 N N . ASP A 1 99 ? -14.823 11.656 -25.772 1.00 88.44 99 ASP A N 1
ATOM 804 C CA . ASP A 1 99 ? -15.076 10.362 -26.397 1.00 88.44 99 ASP A CA 1
ATOM 805 C C . ASP A 1 99 ? -13.859 10.012 -27.256 1.00 88.44 99 ASP A C 1
ATOM 807 O O . ASP A 1 99 ? -13.682 10.517 -28.365 1.00 88.44 99 ASP A O 1
ATOM 811 N N . ARG A 1 100 ? -12.933 9.245 -26.674 1.00 89.44 100 ARG A N 1
ATOM 812 C CA . ARG A 1 100 ? -11.715 8.799 -27.355 1.00 89.44 100 ARG A CA 1
ATOM 813 C C . ARG A 1 100 ? -11.639 7.280 -27.305 1.00 89.44 100 ARG A C 1
ATOM 815 O O . ARG A 1 100 ? -11.932 6.706 -26.252 1.00 89.44 100 ARG A O 1
ATOM 822 N N . PRO A 1 101 ? -11.167 6.622 -28.377 1.00 91.06 101 PRO A N 1
ATOM 823 C CA . PRO A 1 101 ? -10.919 5.193 -28.321 1.00 91.06 101 PRO A CA 1
ATOM 824 C C . PRO A 1 101 ? -9.890 4.869 -27.221 1.00 91.06 101 PRO A C 1
ATOM 826 O O . PRO A 1 101 ? -9.026 5.705 -26.901 1.00 91.06 101 PRO A O 1
ATOM 829 N N . PRO A 1 102 ? -9.948 3.659 -26.633 1.00 90.69 102 PRO A N 1
ATOM 830 C CA . PRO A 1 102 ? -8.930 3.191 -25.704 1.00 90.69 102 PRO A CA 1
ATOM 831 C C . PRO A 1 102 ? -7.525 3.337 -26.295 1.00 90.69 102 PRO A C 1
ATOM 833 O O . PRO A 1 102 ? -7.302 3.139 -27.489 1.00 90.69 102 PRO A O 1
ATOM 836 N N . ASN A 1 103 ? -6.548 3.679 -25.452 1.00 94.75 103 ASN A N 1
ATOM 837 C CA . ASN A 1 103 ? -5.161 3.740 -25.898 1.00 94.75 103 ASN A CA 1
ATOM 838 C C . ASN A 1 103 ? -4.627 2.311 -26.075 1.00 94.75 103 ASN A C 1
ATOM 840 O O . ASN A 1 103 ? -4.227 1.670 -25.103 1.00 94.75 103 ASN A O 1
ATOM 844 N N . GLN A 1 104 ? -4.605 1.842 -27.321 1.00 95.75 104 GLN A N 1
ATOM 845 C CA . GLN A 1 104 ? -4.179 0.490 -27.674 1.00 95.75 104 GLN A CA 1
ATOM 846 C C . GLN A 1 104 ? -2.748 0.176 -27.207 1.00 95.75 104 GLN A C 1
ATOM 848 O O . GLN A 1 104 ? -2.506 -0.884 -26.637 1.00 95.75 104 GLN A O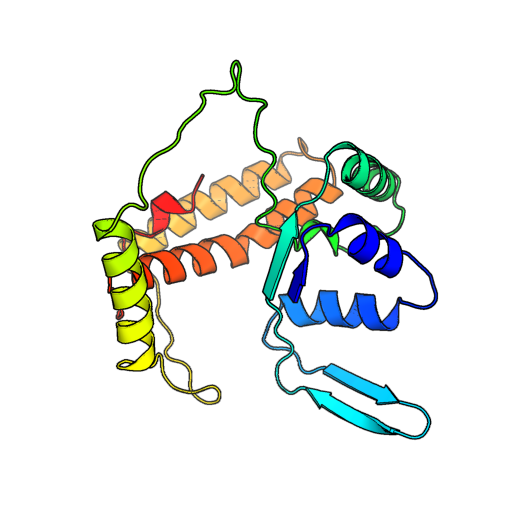 1
ATOM 853 N N . LYS A 1 105 ? -1.811 1.124 -27.343 1.00 95.19 105 LYS A N 1
ATOM 854 C CA . LYS A 1 105 ? -0.428 0.943 -26.866 1.00 95.19 105 LYS A CA 1
ATOM 855 C C . LYS A 1 105 ? -0.373 0.758 -25.349 1.00 95.19 105 LYS A C 1
ATOM 857 O O . LYS A 1 105 ? 0.381 -0.078 -24.860 1.00 95.19 105 LYS A O 1
ATOM 862 N N . ALA A 1 106 ? -1.173 1.523 -24.601 1.00 93.00 106 ALA A N 1
ATOM 863 C CA . ALA A 1 106 ? -1.256 1.384 -23.148 1.00 93.00 106 ALA A CA 1
ATOM 864 C C . ALA A 1 106 ? -1.858 0.029 -22.743 1.00 93.00 106 ALA A C 1
ATOM 866 O O . ALA A 1 106 ? -1.365 -0.605 -21.812 1.00 93.00 106 ALA A O 1
ATOM 867 N N . TRP A 1 107 ? -2.877 -0.435 -23.471 1.00 93.81 107 TRP A N 1
ATOM 868 C CA . TRP A 1 107 ? -3.479 -1.750 -23.261 1.00 93.81 107 TRP A CA 1
ATOM 869 C C . TRP A 1 107 ? -2.480 -2.889 -23.496 1.00 93.81 107 TRP A C 1
ATOM 871 O O . TRP A 1 107 ? -2.334 -3.775 -22.657 1.00 93.81 107 TRP A O 1
ATOM 881 N N . GLU A 1 108 ? -1.721 -2.828 -24.588 1.00 94.88 108 GLU A N 1
ATOM 882 C CA . GLU A 1 108 ? -0.679 -3.811 -24.886 1.00 94.88 108 GLU A CA 1
ATOM 883 C C . GLU A 1 108 ? 0.438 -3.798 -23.837 1.00 94.88 108 GLU A C 1
ATOM 885 O O . GLU A 1 108 ? 0.877 -4.860 -23.395 1.00 94.88 108 GLU A O 1
ATOM 890 N N . SER A 1 109 ? 0.881 -2.615 -23.392 1.00 92.06 109 SER A N 1
ATOM 891 C CA . SER A 1 109 ? 1.848 -2.491 -22.292 1.00 92.06 109 SER A CA 1
ATOM 892 C C . SER A 1 109 ? 1.331 -3.139 -21.009 1.00 92.06 109 SER A C 1
ATOM 894 O O . SER A 1 109 ? 2.043 -3.940 -20.405 1.00 92.06 109 SER A O 1
ATOM 896 N N . TYR A 1 110 ? 0.079 -2.864 -20.636 1.00 92.75 110 TYR A N 1
ATOM 897 C CA . TYR A 1 110 ? -0.579 -3.494 -19.494 1.00 92.75 110 TYR A CA 1
ATOM 898 C C . TYR A 1 110 ? -0.567 -5.026 -19.615 1.00 92.75 110 TYR A C 1
ATOM 900 O O . TYR A 1 110 ? -0.082 -5.713 -18.718 1.00 92.75 110 TYR A O 1
ATOM 908 N N . GLN A 1 111 ? -1.005 -5.577 -20.750 1.00 94.94 111 GLN A N 1
ATOM 909 C CA . GLN A 1 111 ? -1.024 -7.028 -20.965 1.00 94.94 111 GLN A CA 1
ATOM 910 C C . GLN A 1 111 ? 0.375 -7.658 -20.893 1.00 94.94 111 GLN A C 1
ATOM 912 O O . GLN A 1 111 ? 0.538 -8.728 -20.300 1.00 94.94 111 GLN A O 1
ATOM 917 N N . ARG A 1 112 ? 1.398 -6.995 -21.452 1.00 93.44 112 ARG A N 1
ATOM 918 C CA . ARG A 1 112 ? 2.789 -7.471 -21.391 1.00 93.44 112 ARG A CA 1
ATOM 919 C C . ARG A 1 112 ? 3.302 -7.578 -19.957 1.00 93.44 112 ARG A C 1
ATOM 921 O O . ARG A 1 112 ? 3.982 -8.553 -19.646 1.00 93.44 112 ARG A O 1
ATOM 928 N N . ILE A 1 113 ? 2.960 -6.629 -19.085 1.00 93.00 113 ILE A N 1
ATOM 929 C CA . ILE A 1 113 ? 3.369 -6.656 -17.671 1.00 93.00 113 ILE A CA 1
ATOM 930 C C . ILE A 1 113 ? 2.781 -7.882 -16.968 1.00 93.00 113 ILE A C 1
ATOM 932 O O . ILE A 1 113 ? 3.519 -8.644 -16.343 1.00 93.00 113 ILE A O 1
ATOM 936 N N . PHE A 1 114 ? 1.475 -8.121 -17.115 1.00 92.69 114 PHE A N 1
ATOM 937 C CA . PHE A 1 114 ? 0.812 -9.274 -16.495 1.00 92.69 114 PHE A CA 1
ATOM 938 C C . PHE A 1 114 ? 1.375 -10.599 -17.000 1.00 92.69 114 PHE A C 1
ATOM 940 O O . PHE A 1 114 ? 1.653 -11.495 -16.204 1.00 92.69 114 PHE A O 1
ATOM 947 N N . ARG A 1 115 ? 1.606 -10.705 -18.312 1.00 94.25 115 ARG A N 1
ATOM 948 C CA . ARG A 1 115 ? 2.217 -11.895 -18.906 1.00 94.25 115 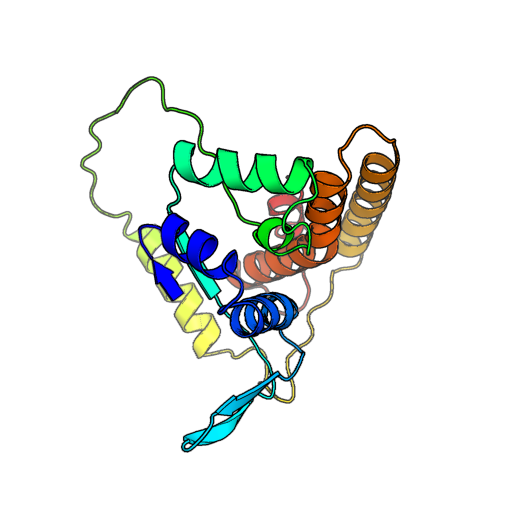ARG A CA 1
ATOM 949 C C . ARG A 1 115 ? 3.642 -12.116 -18.399 1.00 94.25 115 ARG A C 1
ATOM 951 O O . ARG A 1 115 ? 3.973 -13.222 -18.000 1.00 94.25 115 ARG A O 1
ATOM 958 N N . SER A 1 116 ? 4.445 -11.056 -18.312 1.00 92.44 116 SER A N 1
ATOM 959 C CA . SER A 1 116 ? 5.801 -11.111 -17.754 1.00 92.44 116 SER A CA 1
ATOM 960 C C . SER A 1 116 ? 5.817 -11.591 -16.299 1.00 92.44 116 SER A C 1
ATOM 962 O O . SER A 1 116 ? 6.659 -12.408 -15.939 1.00 92.44 116 SER A O 1
ATOM 964 N N . LEU A 1 117 ? 4.887 -11.123 -15.460 1.00 91.31 117 LEU A N 1
ATOM 965 C CA . LEU A 1 117 ? 4.776 -11.562 -14.062 1.00 91.31 117 LEU A CA 1
ATOM 966 C C . LEU A 1 117 ? 4.304 -13.016 -13.926 1.00 91.31 117 LEU A C 1
ATOM 968 O O . LEU A 1 117 ? 4.710 -13.697 -12.987 1.00 91.31 117 LEU A O 1
ATOM 972 N N . TYR A 1 118 ? 3.464 -13.488 -14.850 1.00 91.88 118 TYR A N 1
ATOM 973 C CA . TYR A 1 118 ? 3.023 -14.882 -14.897 1.00 91.88 118 TYR A CA 1
ATOM 974 C C . TYR A 1 118 ? 4.146 -15.822 -15.358 1.00 91.88 118 TYR A C 1
ATOM 976 O O . TYR A 1 118 ? 4.436 -16.808 -14.685 1.00 91.88 118 TYR A O 1
ATOM 984 N N . ASP A 1 119 ? 4.813 -15.484 -16.466 1.00 92.75 119 ASP A N 1
ATOM 985 C CA . ASP A 1 119 ? 5.866 -16.308 -17.071 1.00 92.75 119 ASP A CA 1
ATOM 986 C C . ASP A 1 119 ? 7.159 -16.309 -16.231 1.00 92.75 119 ASP A C 1
ATOM 988 O O . ASP A 1 119 ? 7.940 -17.260 -16.279 1.00 92.75 119 ASP A O 1
ATOM 992 N N . LYS A 1 120 ? 7.404 -15.242 -15.457 1.00 90.50 120 LYS A N 1
ATOM 993 C CA . LYS A 1 120 ? 8.592 -15.068 -14.603 1.00 90.50 120 LYS A CA 1
ATOM 994 C C . LYS A 1 120 ? 8.169 -14.797 -13.153 1.00 90.50 120 LYS A C 1
ATOM 996 O O . LYS A 1 120 ? 8.228 -13.647 -12.703 1.00 90.50 120 LYS A O 1
ATOM 1001 N N . PRO A 1 121 ? 7.736 -15.833 -12.415 1.00 88.94 121 PRO A N 1
ATOM 1002 C CA . PRO A 1 121 ? 7.234 -15.670 -11.058 1.00 88.94 121 PRO A CA 1
ATOM 1003 C C . PRO A 1 121 ? 8.331 -15.204 -10.092 1.00 88.94 121 PRO A C 1
ATOM 1005 O O . PRO A 1 121 ? 9.487 -15.619 -10.173 1.00 88.94 121 PRO A O 1
ATOM 1008 N N . LEU A 1 122 ? 7.950 -14.374 -9.119 1.00 89.81 122 LEU A N 1
ATOM 1009 C CA . LEU A 1 122 ? 8.846 -13.816 -8.096 1.00 89.81 122 LEU A CA 1
ATOM 1010 C C . LEU A 1 122 ? 9.059 -14.785 -6.918 1.00 89.81 122 LEU A C 1
ATOM 1012 O O . LEU A 1 122 ? 8.878 -14.438 -5.748 1.00 89.81 122 LEU A O 1
ATOM 1016 N N . GLY A 1 123 ? 9.429 -16.024 -7.233 1.00 88.94 123 GLY A N 1
ATOM 1017 C CA . GLY A 1 123 ? 9.541 -17.117 -6.269 1.00 88.94 123 GLY A CA 1
ATOM 1018 C C . GLY A 1 123 ? 8.197 -17.790 -5.989 1.00 88.94 123 GLY A C 1
ATOM 1019 O O . GLY A 1 123 ? 7.328 -17.867 -6.854 1.00 88.94 123 GLY A O 1
ATOM 1020 N N . SER A 1 124 ? 8.029 -18.310 -4.774 1.00 86.88 124 SER A N 1
ATOM 1021 C CA . SER A 1 124 ? 6.806 -18.997 -4.334 1.00 86.88 124 SER A CA 1
ATOM 1022 C C . SER A 1 124 ? 6.256 -18.388 -3.041 1.00 86.88 124 SER A C 1
ATOM 1024 O O . SER A 1 124 ? 7.002 -17.728 -2.319 1.00 86.88 124 SER A O 1
ATOM 1026 N N . PRO A 1 125 ? 4.993 -18.662 -2.660 1.00 79.44 125 PRO A N 1
ATOM 1027 C CA . PRO A 1 125 ? 4.455 -18.207 -1.376 1.00 79.44 125 PRO A CA 1
ATOM 1028 C C . PRO A 1 125 ? 5.280 -18.636 -0.150 1.00 79.44 125 PRO A C 1
ATOM 1030 O O . PRO A 1 125 ? 5.250 -17.952 0.868 1.00 79.44 125 PRO A O 1
ATOM 1033 N N . LYS A 1 126 ? 6.015 -19.758 -0.233 1.00 82.62 126 LYS A N 1
ATOM 1034 C CA . LYS A 1 126 ? 6.916 -20.231 0.835 1.00 82.62 126 LYS A CA 1
ATOM 1035 C C . LYS A 1 126 ? 8.320 -19.629 0.742 1.00 82.62 126 LYS A C 1
ATOM 1037 O O . LYS A 1 126 ? 8.972 -19.446 1.764 1.00 82.62 126 LYS A O 1
ATOM 1042 N N . HIS A 1 127 ? 8.773 -19.325 -0.473 1.00 87.56 127 HIS A N 1
ATOM 1043 C CA . HIS A 1 127 ? 10.113 -18.820 -0.767 1.00 87.56 127 HIS A CA 1
ATOM 1044 C C . HIS A 1 127 ? 10.020 -17.648 -1.753 1.00 87.56 127 HIS A C 1
ATOM 1046 O O . HIS A 1 127 ? 10.267 -17.836 -2.949 1.00 87.56 127 HIS A O 1
ATOM 1052 N N . PRO A 1 128 ? 9.591 -16.460 -1.292 1.00 88.88 128 PRO A N 1
ATOM 1053 C CA . PRO A 1 128 ? 9.500 -15.289 -2.152 1.00 88.88 128 PRO A CA 1
ATOM 1054 C C . PRO A 1 128 ? 10.899 -14.776 -2.497 1.00 88.88 128 PRO A C 1
ATOM 1056 O O . PRO A 1 128 ? 11.806 -14.800 -1.659 1.00 88.88 128 PRO A O 1
ATOM 1059 N N . ILE A 1 129 ? 11.070 -14.260 -3.713 1.00 91.12 129 ILE A N 1
ATOM 1060 C CA . ILE A 1 129 ? 12.286 -13.521 -4.059 1.00 91.12 129 ILE A CA 1
ATOM 1061 C C . ILE A 1 129 ? 12.306 -12.221 -3.253 1.00 91.12 129 ILE A C 1
ATOM 1063 O O . ILE A 1 129 ? 11.306 -11.510 -3.158 1.00 91.12 129 ILE A O 1
ATOM 1067 N N . THR A 1 130 ? 13.460 -11.917 -2.661 1.00 91.75 130 THR A N 1
ATOM 1068 C CA . THR A 1 130 ? 13.686 -10.657 -1.950 1.00 91.75 130 THR A CA 1
ATOM 1069 C C . THR A 1 130 ? 14.494 -9.727 -2.838 1.00 91.75 130 THR A C 1
ATOM 1071 O O . THR A 1 130 ? 15.664 -9.990 -3.097 1.00 91.75 130 THR A O 1
ATOM 1074 N N . ILE A 1 131 ? 13.867 -8.640 -3.273 1.00 93.69 131 ILE A N 1
ATOM 1075 C CA . ILE A 1 131 ? 14.501 -7.570 -4.045 1.00 93.69 131 ILE A CA 1
ATOM 1076 C C . ILE A 1 131 ? 14.842 -6.445 -3.065 1.00 93.69 131 ILE A C 1
ATOM 1078 O O . ILE A 1 131 ? 14.007 -6.063 -2.241 1.00 93.69 131 ILE A O 1
ATOM 1082 N N . ARG A 1 132 ? 16.085 -5.963 -3.109 1.00 95.25 132 ARG A N 1
ATOM 1083 C CA . ARG A 1 132 ? 16.585 -4.878 -2.250 1.00 95.25 132 ARG A CA 1
ATOM 1084 C C . ARG A 1 132 ? 16.763 -3.602 -3.066 1.00 95.25 132 ARG A C 1
ATOM 1086 O O . ARG A 1 132 ? 16.759 -3.656 -4.289 1.00 95.25 132 ARG A O 1
ATOM 1093 N N . PHE A 1 133 ? 16.909 -2.466 -2.394 1.00 96.38 133 PHE A N 1
ATOM 1094 C CA . PHE A 1 133 ? 17.364 -1.248 -3.059 1.00 96.38 133 PHE A CA 1
ATOM 1095 C C . PHE A 1 133 ? 18.795 -1.422 -3.578 1.00 96.38 133 PHE A C 1
ATOM 1097 O O . PHE A 1 133 ? 19.596 -2.102 -2.927 1.00 96.38 133 PHE A O 1
ATOM 1104 N N . SER A 1 134 ? 19.105 -0.774 -4.705 1.00 96.38 134 SER A N 1
ATOM 1105 C CA . SER A 1 134 ? 20.496 -0.493 -5.071 1.00 96.38 134 SER A CA 1
ATOM 1106 C C . SER A 1 134 ? 21.139 0.406 -4.007 1.00 96.38 134 SER A C 1
ATOM 1108 O O . SER A 1 134 ? 20.440 1.016 -3.189 1.00 96.38 134 SER A O 1
ATOM 1110 N N . THR A 1 135 ? 22.465 0.524 -4.010 1.00 96.38 135 THR A N 1
ATOM 1111 C CA . THR A 1 135 ? 23.189 1.388 -3.061 1.00 96.38 135 THR A CA 1
ATOM 1112 C C . THR A 1 135 ? 22.686 2.835 -3.115 1.00 96.38 135 THR A C 1
ATOM 1114 O O . THR A 1 135 ? 22.424 3.448 -2.082 1.00 96.38 135 THR A O 1
ATOM 1117 N N . GLU A 1 136 ? 22.482 3.362 -4.318 1.00 94.88 136 GLU A N 1
ATOM 1118 C CA . GLU A 1 136 ? 22.052 4.738 -4.563 1.00 94.88 136 GLU A CA 1
ATOM 1119 C C . GLU A 1 136 ? 20.588 4.946 -4.156 1.00 94.88 136 GLU A C 1
ATOM 1121 O O . GLU A 1 136 ? 20.257 5.92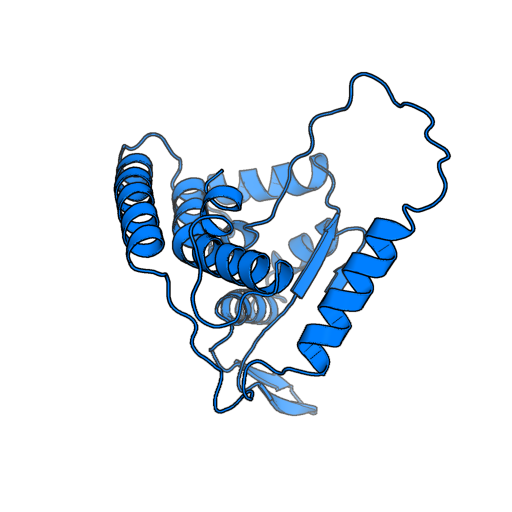7 -3.489 1.00 94.88 136 GLU A O 1
ATOM 1126 N N . ALA A 1 137 ? 19.703 4.002 -4.502 1.00 94.56 137 ALA A N 1
ATOM 1127 C CA . ALA A 1 137 ? 18.297 4.058 -4.104 1.00 94.56 137 ALA A CA 1
ATOM 1128 C C . ALA A 1 137 ? 18.130 3.930 -2.580 1.00 94.56 137 ALA A C 1
ATOM 1130 O O . ALA A 1 137 ? 17.271 4.582 -1.986 1.00 94.56 137 ALA A O 1
ATOM 1131 N N . GLN A 1 138 ? 18.972 3.125 -1.927 1.00 95.69 138 GLN A N 1
ATOM 1132 C CA . GLN A 1 138 ? 18.975 2.969 -0.476 1.00 95.69 138 GLN A CA 1
ATOM 1133 C C . GLN A 1 138 ? 19.355 4.272 0.234 1.00 95.69 138 GLN A C 1
ATOM 1135 O O . GLN A 1 138 ? 18.757 4.584 1.269 1.00 95.69 138 GLN A O 1
ATOM 1140 N N . GLU A 1 139 ? 20.323 5.018 -0.301 1.00 95.88 139 GLU A N 1
ATOM 1141 C CA . GLU A 1 139 ? 20.745 6.293 0.278 1.00 95.88 139 GLU A CA 1
ATOM 1142 C C . GLU A 1 139 ? 19.677 7.373 0.087 1.00 95.88 139 GLU A C 1
ATOM 1144 O O . GLU A 1 139 ? 19.266 8.003 1.058 1.00 95.88 139 GLU A O 1
ATOM 1149 N N . MET A 1 140 ? 19.098 7.476 -1.113 1.00 93.94 140 MET A N 1
ATOM 1150 C CA . MET A 1 140 ? 17.952 8.358 -1.363 1.00 93.94 140 MET A CA 1
ATOM 1151 C C . MET A 1 140 ? 16.771 8.049 -0.431 1.00 93.94 140 MET A C 1
ATOM 1153 O O . MET A 1 140 ? 16.156 8.956 0.133 1.00 93.94 140 MET A O 1
ATOM 1157 N N . PHE A 1 141 ? 16.449 6.765 -0.239 1.00 94.44 141 PHE A N 1
ATOM 1158 C CA . PHE A 1 141 ? 15.386 6.368 0.680 1.00 94.44 141 PHE A CA 1
ATOM 1159 C C . PHE A 1 141 ? 15.713 6.750 2.128 1.00 94.44 141 PHE A C 1
ATOM 1161 O O . PHE A 1 141 ? 14.816 7.175 2.854 1.00 94.44 141 PHE A O 1
ATOM 1168 N N . ARG A 1 142 ? 16.976 6.613 2.556 1.00 95.25 142 ARG A N 1
ATOM 1169 C CA . ARG A 1 142 ? 17.427 7.006 3.899 1.00 95.25 142 ARG A CA 1
ATOM 1170 C C . ARG A 1 142 ? 17.245 8.505 4.119 1.00 95.25 142 ARG A C 1
ATOM 1172 O O . ARG A 1 142 ? 16.615 8.884 5.103 1.00 95.25 142 ARG A O 1
ATOM 1179 N N . GLU A 1 143 ? 17.742 9.335 3.205 1.00 95.06 143 GLU A N 1
ATOM 1180 C CA . GLU A 1 143 ? 17.625 10.795 3.290 1.00 95.06 143 GLU A CA 1
ATOM 1181 C C . GLU A 1 143 ? 16.159 11.236 3.361 1.00 95.06 143 GLU A C 1
ATOM 1183 O O . GLU A 1 143 ? 15.763 11.992 4.257 1.00 95.06 143 GLU A O 1
ATOM 1188 N N . TRP A 1 144 ? 15.328 10.702 2.459 1.00 94.06 144 TRP A N 1
ATOM 1189 C CA . TRP A 1 144 ? 13.889 10.946 2.473 1.00 94.06 144 TRP A CA 1
ATOM 1190 C C . TRP A 1 144 ? 13.264 10.516 3.801 1.00 94.06 144 TRP A C 1
ATOM 1192 O O . TRP A 1 144 ? 12.528 11.288 4.417 1.00 94.06 144 TRP A O 1
ATOM 1202 N N . TRP A 1 145 ? 13.577 9.308 4.274 1.00 94.81 145 TRP A N 1
ATOM 1203 C CA . TRP A 1 145 ? 13.014 8.754 5.499 1.00 94.81 145 TRP A CA 1
ATOM 1204 C C . TRP A 1 145 ? 13.366 9.597 6.722 1.00 94.81 145 TRP A C 1
ATOM 1206 O O . TRP A 1 145 ? 12.496 9.890 7.542 1.00 94.81 145 TRP A O 1
ATOM 1216 N N . GLU A 1 146 ? 14.628 9.997 6.871 1.00 95.12 146 GLU A N 1
ATOM 1217 C CA . GLU A 1 146 ? 15.077 10.819 7.994 1.00 95.12 146 GLU A CA 1
ATOM 1218 C C . GLU A 1 146 ? 14.369 12.174 8.012 1.00 95.12 146 GLU A C 1
ATOM 1220 O O . GLU A 1 146 ? 13.881 12.606 9.063 1.00 95.12 146 GLU A O 1
ATOM 1225 N N . ASN A 1 147 ? 14.251 12.814 6.846 1.00 93.88 147 ASN A N 1
ATOM 1226 C CA . ASN A 1 147 ? 13.504 14.057 6.710 1.00 93.88 147 ASN A CA 1
ATOM 1227 C C . ASN A 1 147 ? 12.015 13.855 7.036 1.00 93.88 147 ASN A C 1
ATOM 1229 O O . ASN A 1 147 ? 11.436 14.601 7.825 1.00 93.88 147 ASN A O 1
ATOM 1233 N N . PHE A 1 148 ? 11.404 12.797 6.505 1.00 93.12 148 PHE A N 1
ATOM 1234 C CA . PHE A 1 148 ? 10.003 12.456 6.738 1.00 93.12 148 PHE A CA 1
ATOM 1235 C C . PHE A 1 148 ? 9.709 12.215 8.226 1.00 93.12 148 PHE A C 1
ATOM 1237 O O . PHE A 1 148 ? 8.767 12.784 8.782 1.00 93.12 148 PHE A O 1
ATOM 1244 N N . GLN A 1 149 ? 10.558 11.447 8.917 1.00 93.12 149 GLN A N 1
ATOM 1245 C CA . GLN A 1 149 ? 10.434 11.204 10.356 1.00 93.12 149 GLN A CA 1
ATOM 1246 C C . GLN A 1 149 ? 10.589 12.489 11.177 1.00 93.12 149 GLN A C 1
ATOM 1248 O O . GLN A 1 149 ? 9.865 12.678 12.159 1.00 93.12 149 GLN A O 1
ATOM 1253 N N . ARG A 1 150 ? 11.507 13.383 10.787 1.00 92.94 150 ARG A N 1
ATOM 1254 C CA . ARG A 1 150 ? 11.684 14.688 11.439 1.00 92.94 150 ARG A CA 1
ATOM 1255 C C . ARG A 1 150 ? 10.429 15.548 11.287 1.00 92.94 150 ARG A C 1
ATOM 1257 O O . ARG A 1 150 ? 9.933 16.068 12.283 1.00 92.94 150 ARG A O 1
ATOM 1264 N N . THR A 1 151 ? 9.877 15.618 10.080 1.00 92.00 151 THR A N 1
ATOM 1265 C CA . THR A 1 151 ? 8.661 16.380 9.765 1.00 92.00 151 THR A CA 1
ATOM 1266 C C . THR A 1 151 ? 7.446 15.874 10.542 1.00 92.00 151 THR A C 1
ATOM 1268 O O . THR A 1 151 ? 6.724 16.672 11.137 1.00 92.00 151 THR A O 1
ATOM 1271 N N . ILE A 1 152 ? 7.257 14.552 10.650 1.00 91.62 152 ILE A N 1
ATOM 1272 C CA . ILE A 1 152 ? 6.172 13.963 11.457 1.00 91.62 152 ILE A CA 1
ATOM 1273 C C . ILE A 1 152 ? 6.295 14.353 12.937 1.00 91.62 152 ILE A C 1
ATOM 1275 O O . ILE A 1 152 ? 5.292 14.680 13.579 1.00 91.62 152 ILE A O 1
ATOM 1279 N N . LYS A 1 153 ? 7.519 14.326 13.482 1.00 87.81 153 LYS A N 1
ATOM 1280 C CA . LYS A 1 153 ? 7.806 14.641 14.892 1.00 87.81 153 LYS A CA 1
ATOM 1281 C C . LYS A 1 153 ? 7.785 16.137 15.213 1.00 87.81 153 LYS A C 1
ATOM 1283 O O . LYS A 1 153 ? 7.712 16.478 16.387 1.00 87.81 153 LYS A O 1
ATOM 1288 N N . GLY A 1 154 ? 7.800 17.014 14.209 1.00 87.62 154 GLY A N 1
ATOM 1289 C CA . GLY A 1 154 ? 7.815 18.473 14.376 1.00 87.62 154 GLY A CA 1
ATOM 1290 C C . GLY A 1 154 ? 6.561 19.082 15.021 1.00 87.62 154 GLY A C 1
ATOM 1291 O O . GLY A 1 154 ? 6.506 20.288 15.211 1.00 87.62 154 GLY A O 1
ATOM 1292 N N . GLY A 1 155 ? 5.546 18.278 15.362 1.00 82.81 155 GLY A N 1
ATOM 1293 C CA . GLY A 1 155 ? 4.361 18.731 16.104 1.00 82.81 155 GLY A CA 1
ATOM 1294 C C . GLY A 1 155 ? 3.290 19.434 15.262 1.00 82.81 155 GLY A C 1
ATOM 1295 O O . GLY A 1 155 ? 2.275 19.856 15.804 1.00 82.81 155 GLY A O 1
ATOM 1296 N N . HIS A 1 156 ? 3.471 19.526 13.943 1.00 87.81 156 HIS A N 1
ATOM 1297 C CA . HIS A 1 156 ? 2.542 20.217 13.037 1.00 87.81 156 HIS A CA 1
ATOM 1298 C C . HIS A 1 156 ? 1.333 19.375 12.595 1.00 87.81 156 HIS A C 1
ATOM 1300 O O . HIS A 1 156 ? 0.424 19.893 11.950 1.00 87.81 156 HIS A O 1
ATOM 1306 N N . PHE A 1 157 ? 1.302 18.081 12.924 1.00 88.81 157 PHE A N 1
ATOM 1307 C CA . PHE A 1 157 ? 0.241 17.166 12.503 1.00 88.81 157 PHE A CA 1
ATOM 1308 C C . PHE A 1 157 ? -0.567 16.648 13.690 1.00 88.81 157 PHE A C 1
ATOM 1310 O O . PHE A 1 157 ? -0.027 16.378 14.761 1.00 88.81 157 PHE A O 1
ATOM 1317 N N . SER A 1 158 ? -1.863 16.420 13.464 1.00 87.62 158 SER A N 1
ATOM 1318 C CA . SER A 1 158 ? -2.708 15.692 14.417 1.00 87.62 158 SER A CA 1
ATOM 1319 C C . SER A 1 158 ? -2.215 14.252 14.622 1.00 87.62 158 SER A C 1
ATOM 1321 O O . SER A 1 158 ? -1.640 13.649 13.714 1.00 87.62 158 SER A O 1
ATOM 1323 N N . SER A 1 159 ? -2.511 13.658 15.779 1.00 87.25 159 SER A N 1
ATOM 1324 C CA . SER A 1 159 ? -2.138 12.269 16.104 1.00 87.25 159 SER A CA 1
ATOM 1325 C C . SER A 1 159 ? -2.638 11.250 15.069 1.00 87.25 159 SER A C 1
ATOM 1327 O O . SER A 1 159 ? -1.913 10.332 14.689 1.00 87.25 159 SER A O 1
ATOM 1329 N N . SER A 1 160 ? -3.859 11.439 14.562 1.00 86.00 160 SER A N 1
ATOM 1330 C CA . SER A 1 160 ? -4.447 10.601 13.509 1.00 86.00 160 SER A CA 1
ATOM 1331 C C . SER A 1 160 ? -3.656 10.680 12.199 1.00 86.00 160 SER A C 1
ATOM 1333 O O . SER A 1 160 ? -3.353 9.649 11.593 1.00 86.00 160 SER A O 1
ATOM 1335 N N . LEU A 1 161 ? -3.275 11.894 11.786 1.00 87.75 161 LEU A N 1
ATOM 1336 C CA . LEU A 1 161 ? -2.496 12.103 10.569 1.00 87.75 161 LEU A CA 1
ATOM 1337 C C . LEU A 1 161 ? -1.069 11.568 10.726 1.00 87.75 161 LEU A C 1
ATOM 1339 O O . LEU A 1 161 ? -0.582 10.885 9.832 1.00 87.75 161 LEU A O 1
ATOM 1343 N N . GLN A 1 162 ? -0.426 11.767 11.879 1.00 90.56 162 GLN A N 1
ATOM 1344 C CA . GLN A 1 162 ? 0.871 11.143 12.169 1.00 90.56 162 GLN A CA 1
ATOM 1345 C C . GLN A 1 162 ? 0.790 9.615 12.054 1.00 90.56 162 GLN A C 1
ATOM 1347 O O . GLN A 1 162 ? 1.637 8.995 11.412 1.00 90.56 162 GLN A O 1
ATOM 1352 N N . ALA A 1 163 ? -0.253 8.997 12.617 1.00 89.19 163 ALA A N 1
ATOM 1353 C CA . ALA A 1 163 ? -0.461 7.556 12.525 1.00 89.19 163 ALA A CA 1
ATOM 1354 C C . ALA A 1 163 ? -0.678 7.073 11.080 1.00 89.19 163 ALA A C 1
ATOM 1356 O O . ALA A 1 163 ? -0.239 5.969 10.751 1.00 89.19 163 ALA A O 1
ATOM 1357 N N . HIS A 1 164 ? -1.317 7.881 10.225 1.00 89.94 164 HIS A N 1
ATOM 1358 C CA . HIS A 1 164 ? -1.433 7.631 8.785 1.00 89.94 164 HIS A CA 1
ATOM 1359 C C . HIS A 1 164 ? -0.070 7.726 8.089 1.00 89.94 164 HIS A C 1
ATOM 1361 O O . HIS A 1 164 ? 0.337 6.779 7.418 1.00 89.94 164 HIS A O 1
ATOM 1367 N N . LEU A 1 165 ? 0.660 8.824 8.288 1.00 91.19 165 LEU A N 1
ATOM 1368 C CA . LEU A 1 165 ? 1.959 9.073 7.658 1.00 91.19 165 LEU A CA 1
ATOM 1369 C C . LEU A 1 165 ? 2.993 8.003 8.040 1.00 91.19 165 LEU A C 1
ATOM 1371 O O . LEU A 1 165 ? 3.705 7.489 7.185 1.00 91.19 165 LEU A O 1
ATOM 1375 N N . LEU A 1 166 ? 3.012 7.550 9.297 1.00 91.75 166 LEU A N 1
ATOM 1376 C CA . LEU A 1 166 ? 3.910 6.480 9.752 1.00 91.75 166 LEU A CA 1
ATOM 1377 C C . LEU A 1 166 ? 3.680 5.126 9.057 1.00 91.75 166 LEU A C 1
ATOM 1379 O O . LEU A 1 166 ? 4.529 4.239 9.162 1.00 91.75 166 LEU A O 1
ATOM 1383 N N . LYS A 1 167 ? 2.556 4.917 8.358 1.00 90.94 167 LYS A N 1
ATOM 1384 C CA . LYS A 1 167 ? 2.350 3.713 7.535 1.00 90.94 167 LYS A CA 1
ATOM 1385 C C . LYS A 1 167 ? 3.030 3.812 6.167 1.00 90.94 167 LYS A C 1
ATOM 1387 O O . LYS A 1 167 ? 3.374 2.760 5.617 1.00 90.94 167 LYS A O 1
ATOM 1392 N N . MET A 1 168 ? 3.314 5.021 5.673 1.00 90.7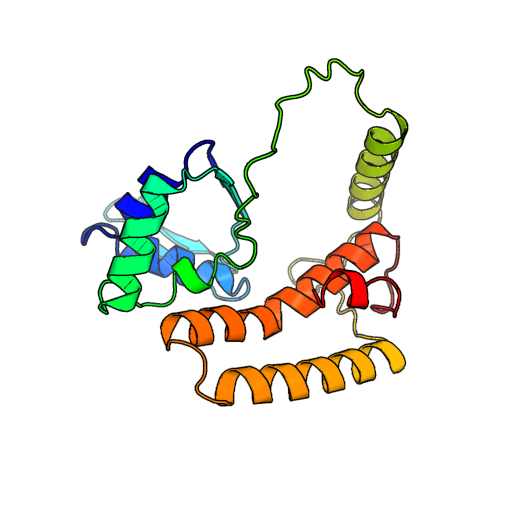5 168 MET A N 1
ATOM 1393 C CA . MET A 1 168 ? 3.987 5.246 4.384 1.00 90.75 168 MET A CA 1
ATOM 1394 C C . MET A 1 168 ? 5.377 4.622 4.357 1.00 90.75 168 MET A C 1
ATOM 1396 O O . MET A 1 168 ? 5.819 4.122 3.331 1.00 90.75 168 MET A O 1
ATOM 1400 N N . ASN A 1 169 ? 5.992 4.505 5.529 1.00 89.25 169 ASN A N 1
ATOM 1401 C CA . ASN A 1 169 ? 7.206 3.751 5.783 1.00 89.25 169 ASN A CA 1
ATOM 1402 C C . ASN A 1 169 ? 7.264 2.364 5.108 1.00 89.25 169 ASN A C 1
ATOM 1404 O O . ASN A 1 169 ? 8.322 1.923 4.667 1.00 89.25 169 ASN A O 1
ATOM 1408 N N . LYS A 1 170 ? 6.126 1.661 5.040 1.00 88.81 170 LYS A N 1
ATOM 1409 C CA . LYS A 1 170 ? 5.993 0.379 4.332 1.00 88.81 170 LYS A CA 1
ATOM 1410 C C . LYS A 1 170 ? 5.461 0.569 2.910 1.00 88.81 170 LYS A C 1
ATOM 1412 O O . LYS A 1 170 ? 5.870 -0.157 2.003 1.00 88.81 170 LYS A O 1
ATOM 1417 N N . THR A 1 171 ? 4.524 1.497 2.729 1.00 90.50 171 THR A N 1
ATOM 1418 C CA . THR A 1 171 ? 3.864 1.759 1.444 1.00 90.50 171 THR A CA 1
ATOM 1419 C C . THR A 1 171 ? 4.867 2.171 0.373 1.00 90.50 171 THR A C 1
ATOM 1421 O O . THR A 1 171 ? 4.841 1.611 -0.715 1.00 90.50 171 THR A O 1
ATOM 1424 N N . ILE A 1 172 ? 5.790 3.075 0.698 1.00 91.94 172 ILE A N 1
ATOM 1425 C CA . ILE A 1 172 ? 6.748 3.664 -0.240 1.00 91.94 172 ILE A CA 1
ATOM 1426 C C . ILE A 1 172 ? 7.675 2.596 -0.848 1.00 91.94 172 ILE A C 1
ATOM 1428 O O . ILE A 1 172 ? 7.631 2.420 -2.065 1.00 91.94 172 ILE A O 1
ATOM 1432 N N . PRO A 1 173 ? 8.397 1.763 -0.063 1.00 92.50 173 PRO A N 1
ATOM 1433 C CA . PRO A 1 173 ? 9.159 0.648 -0.633 1.00 92.50 173 PRO A CA 1
ATOM 1434 C C . PRO A 1 173 ? 8.302 -0.353 -1.418 1.00 92.50 173 PRO A C 1
ATOM 1436 O O . PRO A 1 173 ? 8.766 -0.934 -2.396 1.00 92.50 173 PRO A O 1
ATOM 1439 N N . THR A 1 174 ? 7.045 -0.561 -1.006 1.00 91.94 174 THR A N 1
ATOM 1440 C CA . THR A 1 174 ? 6.124 -1.469 -1.711 1.00 91.94 174 THR A CA 1
ATOM 1441 C C . THR A 1 174 ? 5.766 -0.927 -3.094 1.00 91.94 174 THR A C 1
ATOM 1443 O O . THR A 1 174 ? 5.787 -1.680 -4.065 1.00 91.94 174 THR A O 1
ATOM 1446 N N . LEU A 1 175 ? 5.459 0.367 -3.203 1.00 92.56 175 LEU A N 1
ATOM 1447 C CA . LEU A 1 175 ? 5.187 1.018 -4.483 1.00 92.56 175 LEU A CA 1
ATOM 1448 C C . LEU A 1 175 ? 6.437 1.056 -5.362 1.00 92.56 175 LEU A C 1
ATOM 1450 O O . LEU A 1 175 ? 6.333 0.793 -6.555 1.00 92.56 175 LEU A O 1
ATOM 1454 N N . ALA A 1 176 ? 7.612 1.298 -4.775 1.00 94.50 176 ALA A N 1
ATOM 1455 C CA . ALA A 1 176 ? 8.863 1.374 -5.525 1.00 94.50 176 ALA A CA 1
ATOM 1456 C C . ALA A 1 176 ? 9.181 0.017 -6.161 1.00 94.50 176 ALA A C 1
ATOM 1458 O O . ALA A 1 176 ? 9.529 -0.054 -7.335 1.00 94.50 176 ALA A O 1
ATOM 1459 N N . LEU A 1 177 ? 8.950 -1.073 -5.419 1.00 93.88 177 LEU A N 1
ATOM 1460 C CA . LEU A 1 177 ? 9.018 -2.428 -5.956 1.00 93.88 177 LEU A CA 1
ATOM 1461 C C . LEU A 1 177 ? 8.001 -2.657 -7.082 1.00 93.88 177 LEU A C 1
ATOM 1463 O O . LEU A 1 177 ? 8.344 -3.250 -8.097 1.00 93.88 177 LEU A O 1
ATOM 1467 N N . ILE A 1 178 ? 6.751 -2.211 -6.924 1.00 92.38 178 ILE A N 1
ATOM 1468 C CA . ILE A 1 178 ? 5.728 -2.368 -7.969 1.00 92.38 178 ILE A CA 1
ATOM 1469 C C . ILE A 1 178 ? 6.145 -1.635 -9.248 1.00 92.38 178 ILE A C 1
ATOM 1471 O O . ILE A 1 178 ? 6.043 -2.219 -10.325 1.00 92.38 178 ILE A O 1
ATOM 1475 N N . PHE A 1 179 ? 6.638 -0.401 -9.143 1.00 93.19 179 PHE A N 1
ATOM 1476 C CA . PHE A 1 179 ? 7.107 0.363 -10.297 1.00 93.19 179 PHE A CA 1
ATOM 1477 C C . PHE A 1 179 ? 8.332 -0.270 -10.953 1.00 93.19 179 PHE A C 1
ATOM 1479 O O . PHE A 1 179 ? 8.331 -0.445 -12.167 1.00 93.19 179 PHE A O 1
ATOM 1486 N N . GLU A 1 180 ? 9.299 -0.743 -10.167 1.00 93.81 180 GLU A N 1
ATOM 1487 C CA . GLU A 1 180 ? 10.447 -1.490 -10.690 1.00 93.81 180 GLU A CA 1
ATOM 1488 C C . GLU A 1 180 ? 9.995 -2.717 -11.494 1.00 93.81 180 GLU A C 1
ATOM 1490 O O . GLU A 1 180 ? 10.459 -2.974 -12.605 1.00 93.81 180 GLU A O 1
ATOM 1495 N N . LEU A 1 181 ? 9.023 -3.465 -10.964 1.00 92.62 181 LEU A N 1
ATOM 1496 C CA . LEU A 1 181 ? 8.493 -4.646 -11.634 1.00 92.62 181 LEU A CA 1
ATOM 1497 C C . LEU A 1 181 ? 7.742 -4.308 -12.929 1.00 92.62 181 LEU A C 1
ATOM 1499 O O . LEU A 1 181 ? 7.801 -5.100 -13.879 1.00 92.62 181 LEU A O 1
ATOM 1503 N N . VAL A 1 182 ? 7.042 -3.171 -12.954 1.00 91.31 182 VAL A N 1
ATOM 1504 C CA . VAL A 1 182 ? 6.320 -2.643 -14.121 1.00 91.31 182 VAL A CA 1
ATOM 1505 C C . VAL A 1 182 ? 7.290 -2.244 -15.233 1.00 91.31 182 VAL A C 1
ATOM 1507 O O . VAL A 1 182 ? 7.040 -2.592 -16.386 1.00 91.31 182 VAL A O 1
ATOM 1510 N N . GLU A 1 183 ? 8.423 -1.633 -14.887 1.00 89.38 183 GLU A N 1
ATOM 1511 C CA . GLU A 1 183 ? 9.500 -1.289 -15.830 1.00 89.38 183 GLU A CA 1
ATOM 1512 C C . GLU A 1 183 ? 10.326 -2.511 -16.281 1.00 89.38 183 GLU A C 1
ATOM 1514 O O . GLU A 1 183 ? 11.162 -2.430 -17.179 1.00 89.38 183 GLU A O 1
ATOM 1519 N N . GLY A 1 184 ? 10.064 -3.688 -15.703 1.00 87.56 184 GLY A N 1
ATOM 1520 C CA . GLY A 1 184 ? 10.720 -4.946 -16.065 1.00 87.56 184 GLY A CA 1
ATOM 1521 C C . GLY A 1 184 ? 11.955 -5.282 -15.228 1.00 87.56 184 GLY A C 1
ATOM 1522 O O . GLY A 1 184 ? 12.546 -6.345 -15.436 1.00 87.56 184 GLY A O 1
ATOM 1523 N N . GLY A 1 185 ? 12.300 -4.448 -14.247 1.00 89.75 185 GLY A N 1
ATOM 1524 C CA . GLY A 1 185 ? 13.336 -4.720 -13.259 1.00 89.75 185 GLY A CA 1
ATOM 1525 C C . GLY A 1 185 ? 12.988 -5.907 -12.362 1.00 89.75 185 GLY A C 1
ATOM 1526 O O . GLY A 1 185 ? 11.817 -6.196 -12.087 1.00 89.75 185 GLY A O 1
ATOM 1527 N N . ARG A 1 186 ? 14.004 -6.680 -11.964 1.00 88.69 186 ARG A N 1
ATOM 1528 C CA . ARG A 1 186 ? 13.840 -7.936 -11.197 1.00 88.69 186 ARG A CA 1
ATOM 1529 C C . ARG A 1 186 ? 14.962 -8.221 -10.191 1.00 88.69 186 ARG A C 1
ATOM 1531 O O . ARG A 1 186 ? 14.857 -9.200 -9.458 1.00 88.69 186 ARG A O 1
ATOM 1538 N N . PHE A 1 187 ? 16.023 -7.417 -10.172 1.00 90.38 187 PHE A N 1
ATOM 1539 C CA . PHE A 1 187 ? 17.229 -7.689 -9.380 1.00 90.38 187 PHE A CA 1
ATOM 1540 C C . PHE A 1 187 ? 17.302 -6.796 -8.144 1.00 90.38 187 PHE A C 1
ATOM 1542 O O . PHE A 1 187 ? 17.377 -7.289 -7.019 1.00 90.38 187 PHE A O 1
ATOM 1549 N N . GLU A 1 188 ? 17.194 -5.491 -8.359 1.00 94.56 188 GLU A N 1
ATOM 1550 C CA . GLU A 1 188 ? 17.191 -4.458 -7.331 1.00 94.56 188 GLU A CA 1
ATOM 1551 C C . GLU A 1 188 ? 16.184 -3.365 -7.695 1.00 94.56 188 GLU A C 1
ATOM 1553 O O . GLU A 1 188 ? 15.758 -3.275 -8.843 1.00 94.56 188 GLU A O 1
ATOM 1558 N N . ILE A 1 189 ? 15.777 -2.568 -6.709 1.00 93.69 189 ILE A N 1
ATOM 1559 C CA . ILE A 1 189 ? 14.956 -1.375 -6.920 1.00 93.69 189 ILE A CA 1
ATOM 1560 C C . ILE A 1 189 ? 15.902 -0.204 -7.178 1.00 93.69 189 ILE A C 1
ATOM 1562 O O . ILE A 1 189 ? 16.686 0.153 -6.293 1.00 93.69 189 ILE A O 1
ATOM 1566 N N . GLY A 1 190 ? 15.818 0.368 -8.378 1.00 89.94 190 GLY A N 1
ATOM 1567 C CA . GLY A 1 190 ? 16.705 1.430 -8.837 1.00 89.94 190 GLY A CA 1
ATOM 1568 C C . GLY A 1 190 ? 16.147 2.845 -8.665 1.00 89.94 190 GLY A C 1
ATOM 1569 O O . GLY A 1 190 ? 15.002 3.070 -8.257 1.00 89.94 190 GLY A O 1
ATOM 1570 N N . LEU A 1 191 ? 16.977 3.823 -9.038 1.00 81.69 191 LEU A N 1
ATOM 1571 C CA . LEU A 1 191 ? 16.651 5.252 -9.006 1.00 81.69 191 LEU A CA 1
ATOM 1572 C C . LEU A 1 191 ? 15.471 5.693 -9.884 1.00 81.69 191 LEU A C 1
ATOM 1574 O O . LEU A 1 191 ? 14.869 6.687 -9.518 1.00 81.69 191 LEU A O 1
ATOM 1578 N N . PRO A 1 192 ? 15.100 5.060 -11.010 1.00 79.88 192 PRO A N 1
ATOM 1579 C CA . PRO A 1 192 ? 13.908 5.490 -11.748 1.00 79.88 192 PRO A CA 1
ATOM 1580 C C . PRO A 1 192 ? 12.607 5.213 -10.981 1.00 79.88 192 PRO A C 1
ATOM 1582 O O . PRO A 1 192 ? 11.667 6.004 -11.025 1.00 79.88 192 PRO A O 1
ATOM 1585 N N . SER A 1 193 ? 12.570 4.105 -10.240 1.00 78.19 193 SER A N 1
ATOM 1586 C CA . SER A 1 193 ? 11.362 3.583 -9.596 1.00 78.19 193 SER A CA 1
ATOM 1587 C C . SER A 1 193 ? 11.039 4.269 -8.271 1.00 78.19 193 SER A C 1
ATOM 1589 O O . SER A 1 193 ? 9.870 4.419 -7.915 1.00 78.19 193 SER A O 1
ATOM 1591 N N . LEU A 1 194 ? 12.066 4.695 -7.530 1.00 78.06 194 LEU A N 1
ATOM 1592 C CA . LEU A 1 194 ? 11.901 5.275 -6.198 1.00 78.06 194 LEU A CA 1
ATOM 1593 C C . LEU A 1 194 ? 11.290 6.698 -6.211 1.00 78.06 194 LEU A C 1
ATOM 1595 O O . LEU A 1 194 ? 10.296 6.895 -5.515 1.00 78.06 194 LEU A O 1
ATOM 1599 N N . PRO A 1 195 ? 11.750 7.675 -7.016 1.00 78.06 195 PRO A N 1
ATOM 1600 C CA . PRO A 1 195 ? 11.204 9.034 -7.062 1.00 78.06 195 PRO A CA 1
ATOM 1601 C C . PRO A 1 195 ? 9.724 9.094 -7.433 1.00 78.06 195 PRO A C 1
ATOM 1603 O O . PRO A 1 195 ? 9.009 9.944 -6.915 1.00 78.06 195 PRO A O 1
ATOM 1606 N N . MET A 1 196 ? 9.238 8.158 -8.258 1.00 73.94 196 MET A N 1
ATOM 1607 C CA . MET A 1 196 ? 7.809 8.044 -8.587 1.00 73.94 196 MET A CA 1
ATOM 1608 C C . MET A 1 196 ? 6.925 7.774 -7.360 1.00 73.94 196 MET A C 1
ATOM 1610 O O . MET A 1 196 ? 5.707 7.912 -7.433 1.00 73.94 196 MET A O 1
ATOM 1614 N N . THR A 1 197 ? 7.524 7.366 -6.239 1.00 71.50 197 THR A N 1
ATOM 1615 C CA . THR A 1 197 ? 6.819 7.088 -4.985 1.00 71.50 197 THR A CA 1
ATOM 1616 C C . THR A 1 197 ? 6.975 8.175 -3.934 1.00 71.50 197 THR A C 1
ATOM 1618 O O . THR A 1 197 ? 6.123 8.257 -3.060 1.00 71.50 197 THR A O 1
ATOM 1621 N N . LEU A 1 198 ? 8.025 9.001 -4.000 1.00 72.25 198 LEU A N 1
ATOM 1622 C CA . LEU A 1 198 ? 8.400 9.951 -2.941 1.00 72.25 198 LEU A CA 1
ATOM 1623 C C . LEU A 1 198 ? 7.611 11.278 -2.973 1.00 72.25 198 LEU A C 1
ATOM 1625 O O . LEU A 1 198 ? 8.117 12.282 -2.477 1.00 72.25 198 LEU A O 1
ATOM 1629 N N . CYS A 1 199 ? 6.410 11.290 -3.563 1.00 54.56 199 CYS A N 1
ATOM 1630 C CA . CYS A 1 199 ? 5.557 12.479 -3.684 1.00 54.56 199 CYS A CA 1
ATOM 1631 C C . CYS A 1 199 ? 5.170 13.096 -2.334 1.00 54.56 199 CYS A C 1
ATOM 1633 O O . CYS A 1 199 ? 4.808 12.336 -1.406 1.00 54.56 199 CYS A O 1
#

pLDDT: mean 87.61, std 6.13, range [54.56, 96.38]

Radius of gyration: 19.96 Å; chains: 1; bounding box: 45×48×48 Å

InterPro domains:
  IPR025048 Protein of unknown function DUF3987) [PF13148] (1-186)

Foldseek 3Di:
DEDQECLVVVVVCLDPVCVLVVVLLVQQLVQQPKDWDQDDPPGIDIRRGRHDDYHYDYDPVRCVVVVVCCLVVRPVPCNVLSVLVDDDDDDPPDDDPDDDPPPPVVVVLVVVLVVLCVVPPQDDPVDGNDAEADPVLVVVVVVLVVVLVCVLVVPPDRPSVSSSSVVVNVVQVVQLVVQCSSVVHRHYRYDVSRVVRSD

Organism: Bartonella grahamii (NCBI:txid33045)

Sequence (199 aa):
MVRDELSGFLANLERREYQTDRSFYLTAFNGKKSYTYDRIGRGTIFIPNATISIIGGIQPSRIIPIIQAIHHGTNNDGLLQRFQMLVWPDERQGRLWVDRPPNQKAWESYQRIFRSLYDKPLGSPKHPITIRFSTEAQEMFREWWENFQRTIKGGHFSSSLQAHLLKMNKTIPTLALIFELVEGGRFEIGLPSLPMTLC

Secondary structure (DSSP, 8-state):
-EEEE-HHHHHHHTSGGGHHHHHHHHHHTTSS--EEEEETTTEEEEESS-----EEE--HHHHHHHHHHHHTTTT-SSSGGG-TT---PPPPSS---------HHHHHHHHHHHHHHHHS--B-SSSB---EE-HHHHHHHHHHHHHHHHHHHTS-S-HHHHHHHHHHHHHHHHHHHHHHHHTT--SEE-TTTTTTT--